Protein AF-A0A2J8S0X9-F1 (afdb_monomer_lite)

InterPro domains:
  IPR018034 KRR1 interacting protein 1 [PTHR14490] (39-189)

Sequence (189 aa):
RAAMPEPRGSSQLRVNAAFAARYNRYREREELQRPSSSDSQEEPAALEKQKKVRPMYLKDYERKVMLEKAGKYVDEENSDGETSNHRLQETSSQSYVEEQKQLKESFRAFVEDSEDEDSAGEGGSSLLQKRAKTRQEKAQEEADYIEWLKGQKEIRNPDSLKELTHLKEYWNDPELDEGERFLRDYILN

Organism: Pongo abelii (NCBI:txid9601)

Radius of gyration: 34.83 Å; chains: 1; bounding box: 76×73×79 Å

pLDDT: mean 71.48, std 15.73, range [34.91, 92.56]

Secondary structure (DSSP, 8-state):
-PPPPPPPP-------HHHHHHHHHHHHHHHHHS-------------------PPPPHHHHHHHHHHHSTT--GGGSSS-THHHHHHHHHHHTS-HHHHHHHHHHHHHHHHHTTS-TT---SSSSTTS------HHHHHHHHHHHHHHHTT----SSHHHHHHHHHHHHHHT-TT--HHHHHHHHHHH-

Foldseek 3Di:
DDDDDDDDDDPPDDDDVVVVVVVVVVVVVVVVVDDDDDDDDDDDDDDPPPPPPDPQDPVNVQVCCCPPVVRDDPVVVPPPPCVPVVVVVVVVVDDPVVVVVVVVVVVVVLVVVVVPPDPPDPDDRPPDDDDDDDPVNVVVVVVVVVCVVVVVPPVVDVVVVVVVVVVVVVLPDPPDDPVSVVVSVVVVD

Structure (mmCIF, N/CA/C/O backbone):
data_AF-A0A2J8S0X9-F1
#
_entry.id   AF-A0A2J8S0X9-F1
#
loop_
_atom_site.group_PDB
_atom_site.id
_atom_site.type_symbol
_atom_site.label_atom_id
_atom_site.label_alt_id
_atom_site.label_comp_id
_atom_site.label_asym_id
_atom_site.label_entity_id
_atom_site.label_seq_id
_atom_site.pdbx_PDB_ins_code
_atom_site.Cartn_x
_atom_site.Cartn_y
_atom_site.Cartn_z
_atom_site.occupancy
_atom_site.B_iso_or_equiv
_atom_site.auth_seq_id
_atom_site.auth_comp_id
_atom_site.auth_asym_id
_atom_site.auth_atom_id
_atom_site.pdbx_PDB_model_num
ATOM 1 N N . ARG A 1 1 ? -26.726 50.895 39.368 1.00 46.28 1 ARG A N 1
ATOM 2 C CA . ARG A 1 1 ? -25.757 51.279 38.313 1.00 46.28 1 ARG A CA 1
ATOM 3 C C . ARG A 1 1 ? -24.481 50.493 38.604 1.00 46.28 1 ARG A C 1
ATOM 5 O O . ARG A 1 1 ? -23.818 50.801 39.581 1.00 46.28 1 ARG A O 1
ATOM 12 N N . ALA A 1 2 ? -24.280 49.374 37.906 1.00 44.25 2 ALA A N 1
ATOM 13 C CA . ALA A 1 2 ? -23.236 48.393 38.208 1.00 44.25 2 ALA A CA 1
ATOM 14 C C . ALA A 1 2 ? -21.850 48.914 37.793 1.00 44.25 2 ALA A C 1
ATOM 16 O O . ALA A 1 2 ? -21.714 49.486 36.712 1.00 44.25 2 ALA A O 1
ATOM 17 N N . ALA A 1 3 ? -20.856 48.737 38.664 1.00 49.53 3 ALA A N 1
ATOM 18 C CA . ALA A 1 3 ? -19.454 49.038 38.400 1.00 49.53 3 ALA A CA 1
ATOM 19 C C . ALA A 1 3 ? -18.810 47.854 37.659 1.00 49.53 3 ALA A C 1
ATOM 21 O O . ALA A 1 3 ? -18.898 46.715 38.117 1.00 49.53 3 ALA A O 1
ATOM 22 N N . MET A 1 4 ? -18.204 48.127 36.503 1.00 57.44 4 MET A N 1
ATOM 23 C CA . MET A 1 4 ? -17.446 47.153 35.710 1.00 57.44 4 MET A CA 1
ATOM 24 C C . MET A 1 4 ? -16.049 46.945 36.324 1.00 57.44 4 MET A C 1
ATOM 26 O O . MET A 1 4 ? -15.440 47.933 36.734 1.00 57.44 4 MET A O 1
ATOM 30 N N . PRO A 1 5 ? -15.514 45.713 36.381 1.00 59.69 5 PRO A N 1
ATOM 31 C CA . PRO A 1 5 ? -14.138 45.480 36.812 1.00 59.69 5 PRO A CA 1
ATOM 32 C C . PRO A 1 5 ? -13.125 45.792 35.693 1.00 59.69 5 PRO A C 1
ATOM 34 O O . PRO A 1 5 ? -13.308 45.395 34.543 1.00 59.69 5 PRO A O 1
ATOM 37 N N . GLU A 1 6 ? -12.052 46.493 36.065 1.00 66.00 6 GLU A N 1
ATOM 38 C CA . GLU A 1 6 ? -10.906 46.889 35.227 1.00 66.00 6 GLU A CA 1
ATOM 39 C C . GLU A 1 6 ? -10.187 45.688 34.561 1.00 66.00 6 GLU A C 1
ATOM 41 O O . GLU A 1 6 ? -10.073 44.615 35.171 1.00 66.00 6 GLU A O 1
ATOM 46 N N . PRO A 1 7 ? -9.648 45.846 33.332 1.00 59.16 7 PRO A N 1
ATOM 47 C CA . PRO A 1 7 ? -8.923 44.789 32.633 1.00 59.16 7 PRO A CA 1
ATOM 48 C C . PRO A 1 7 ? -7.558 44.527 33.289 1.00 59.16 7 PRO A C 1
ATOM 50 O O . PRO A 1 7 ? -6.759 45.434 33.515 1.00 59.16 7 PRO A O 1
ATOM 53 N N . ARG A 1 8 ? -7.276 43.253 33.595 1.00 56.47 8 ARG A N 1
ATOM 54 C CA . ARG A 1 8 ? -6.009 42.825 34.207 1.00 56.47 8 ARG A CA 1
ATOM 55 C C . ARG A 1 8 ? -4.829 43.148 33.286 1.00 56.47 8 ARG A C 1
ATOM 57 O O . ARG A 1 8 ? -4.896 42.933 32.079 1.00 56.47 8 ARG A O 1
ATOM 64 N N . GLY A 1 9 ? -3.766 43.661 33.904 1.00 56.16 9 GLY A N 1
ATOM 65 C CA . GLY A 1 9 ? -2.629 44.310 33.263 1.00 56.16 9 GLY A CA 1
ATOM 66 C C . GLY A 1 9 ? -1.978 43.531 32.123 1.00 56.16 9 GLY A C 1
ATOM 67 O O . GLY A 1 9 ? -1.705 42.336 32.220 1.00 56.16 9 GLY A O 1
ATOM 68 N N . SER A 1 10 ? -1.668 44.268 31.059 1.00 59.16 10 SER A N 1
ATOM 69 C CA . SER A 1 10 ? -0.783 43.857 29.977 1.00 59.16 10 SER A CA 1
ATOM 70 C C . SER A 1 10 ? 0.595 43.500 30.542 1.00 59.16 10 SER A C 1
ATOM 72 O O . SER A 1 10 ? 1.375 44.382 30.915 1.00 59.16 10 SER A O 1
ATOM 74 N N . SER A 1 11 ? 0.901 42.209 30.621 1.00 57.66 11 SER A N 1
ATOM 75 C CA . SER A 1 11 ? 2.239 41.713 30.925 1.00 57.66 11 SER A CA 1
ATOM 76 C C . SER A 1 11 ? 3.190 42.149 29.809 1.00 57.66 11 SER A C 1
ATOM 78 O O . SER A 1 11 ? 3.193 41.598 28.711 1.00 57.66 11 SER A O 1
ATOM 80 N N . GLN A 1 12 ? 3.987 43.185 30.074 1.00 65.38 12 GLN A N 1
ATOM 81 C CA . GLN A 1 12 ? 5.025 43.639 29.151 1.00 65.38 12 GLN A CA 1
ATOM 82 C C . GLN A 1 12 ? 6.010 42.485 28.918 1.00 65.38 12 GLN A C 1
ATOM 84 O O . GLN A 1 12 ? 6.709 42.053 29.839 1.00 65.38 12 GLN A O 1
ATOM 89 N N . LEU A 1 13 ? 6.029 41.964 27.689 1.00 66.00 13 LEU A N 1
ATOM 90 C CA . LEU A 1 13 ? 6.959 40.936 27.229 1.00 66.00 13 LEU A CA 1
ATOM 91 C C . LEU A 1 13 ? 8.393 41.436 27.448 1.00 66.00 13 LEU A C 1
ATOM 93 O O . LEU A 1 13 ? 8.847 42.363 26.780 1.00 66.00 13 LEU A O 1
ATOM 97 N N . ARG A 1 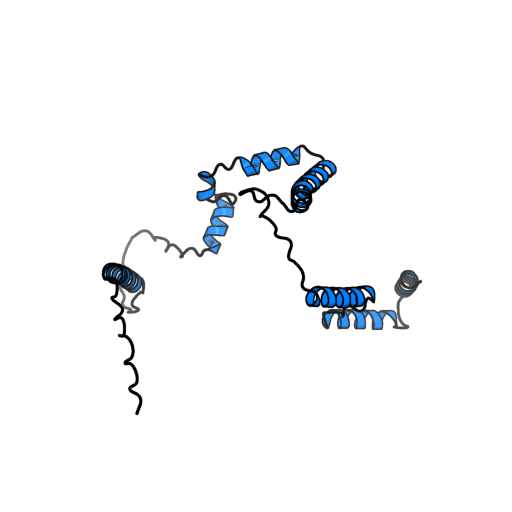14 ? 9.118 40.834 28.396 1.00 68.56 14 ARG A N 1
ATOM 98 C CA . ARG A 1 14 ? 10.543 41.121 28.590 1.00 68.56 14 ARG A CA 1
ATOM 99 C C . ARG A 1 14 ? 11.335 40.240 27.637 1.00 68.56 14 ARG A C 1
ATOM 101 O O . ARG A 1 14 ? 11.370 39.022 27.798 1.00 68.56 14 ARG A O 1
ATOM 108 N N . VAL A 1 15 ? 11.959 40.849 26.636 1.00 69.62 15 VAL A N 1
ATOM 109 C CA . VAL A 1 15 ? 12.828 40.126 25.704 1.00 69.62 15 VAL A CA 1
ATOM 110 C C . VAL A 1 15 ? 14.073 39.655 26.454 1.00 69.62 15 VAL A C 1
ATOM 112 O O . VAL A 1 15 ? 14.732 40.433 27.145 1.00 69.62 15 VAL A O 1
ATOM 115 N N . ASN A 1 16 ? 14.406 38.371 26.323 1.00 78.56 16 ASN A N 1
ATOM 116 C CA . ASN A 1 16 ? 15.619 37.813 26.906 1.00 78.56 16 ASN A CA 1
ATOM 117 C C . ASN A 1 16 ? 16.851 38.397 26.186 1.00 78.56 16 ASN A C 1
ATOM 119 O O . ASN A 1 16 ? 17.101 38.105 25.015 1.00 78.56 16 ASN A O 1
ATOM 123 N N . ALA A 1 17 ? 17.629 39.225 26.887 1.00 77.81 17 ALA A N 1
ATOM 124 C CA . ALA A 1 17 ? 18.782 39.924 26.318 1.00 77.81 17 ALA A CA 1
ATOM 125 C C . ALA A 1 17 ? 19.865 38.970 25.776 1.00 77.81 17 ALA A C 1
ATOM 127 O O . ALA A 1 17 ? 20.500 39.269 24.763 1.00 77.81 17 ALA A O 1
ATOM 128 N N . ALA A 1 18 ? 20.043 37.794 26.390 1.00 76.00 18 ALA A N 1
ATOM 129 C CA . ALA A 1 18 ? 20.995 36.795 25.909 1.00 76.00 18 ALA A CA 1
ATOM 130 C C . ALA A 1 18 ? 20.559 36.209 24.558 1.00 76.00 18 ALA A C 1
ATOM 132 O O . ALA A 1 18 ? 21.391 35.960 23.683 1.00 76.00 18 ALA A O 1
ATOM 133 N N . PHE A 1 19 ? 19.249 36.044 24.358 1.00 75.44 19 PHE A N 1
ATOM 134 C CA . PHE A 1 19 ? 18.696 35.630 23.074 1.00 75.44 19 PHE A CA 1
ATOM 135 C C . PHE A 1 19 ? 18.904 36.704 21.997 1.00 75.44 19 PHE A C 1
ATOM 137 O O . PHE A 1 19 ? 19.415 36.391 20.923 1.00 75.44 19 PHE A O 1
ATOM 144 N N . ALA A 1 20 ? 18.610 37.971 22.305 1.00 80.06 20 ALA A N 1
ATOM 145 C CA . ALA A 1 20 ? 18.817 39.083 21.374 1.00 80.06 20 ALA A CA 1
ATOM 146 C C . ALA A 1 20 ? 20.293 39.224 20.950 1.00 80.06 20 ALA A C 1
ATOM 148 O O . ALA A 1 20 ? 20.591 39.374 19.766 1.00 80.06 20 ALA A O 1
ATOM 149 N N . ALA A 1 21 ? 21.235 39.078 21.888 1.00 80.88 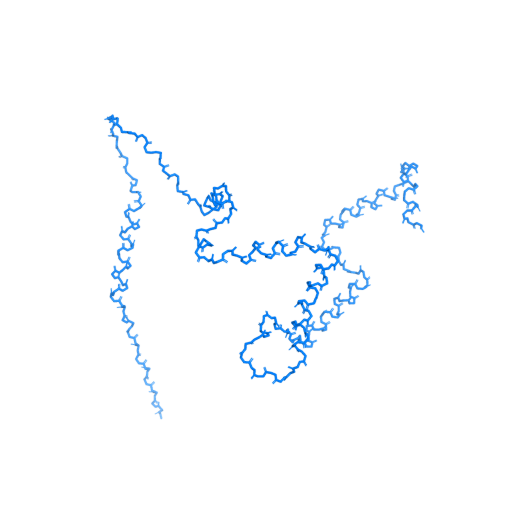21 ALA A N 1
ATOM 150 C CA . ALA A 1 21 ? 22.668 39.127 21.592 1.00 80.88 21 ALA A CA 1
ATOM 151 C C . ALA A 1 21 ? 23.135 37.966 20.694 1.00 80.88 21 ALA A C 1
ATOM 153 O O . ALA A 1 21 ? 23.986 38.148 19.821 1.00 80.88 21 ALA A O 1
ATOM 154 N N . ARG A 1 22 ? 22.583 36.760 20.889 1.00 73.62 22 ARG A N 1
ATOM 155 C CA . ARG A 1 22 ? 22.857 35.610 20.009 1.00 73.62 22 ARG A CA 1
ATOM 156 C C . ARG A 1 22 ? 22.303 35.833 18.604 1.00 73.62 22 ARG A C 1
ATOM 158 O O . ARG A 1 22 ? 22.989 35.509 17.641 1.00 73.62 22 ARG A O 1
ATOM 165 N N . TYR A 1 23 ? 21.110 36.411 18.496 1.00 75.81 23 TYR A N 1
ATOM 166 C CA . TYR A 1 23 ? 20.478 36.703 17.212 1.00 75.81 23 TYR A CA 1
ATOM 167 C C . TYR A 1 23 ? 21.233 37.780 16.419 1.00 75.81 23 TYR A C 1
ATO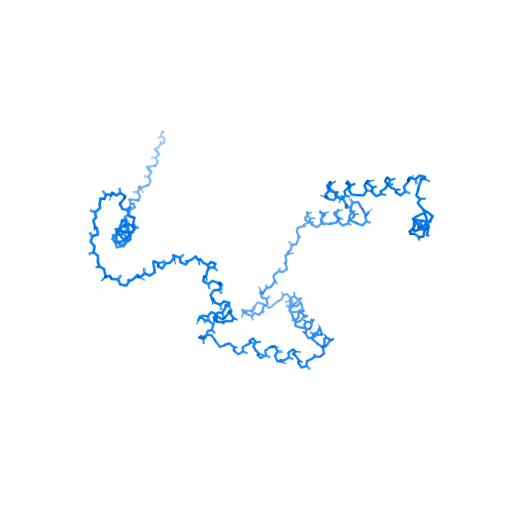M 169 O O . TYR A 1 23 ? 21.480 37.600 15.230 1.00 75.81 23 TYR A O 1
ATOM 177 N N . ASN A 1 24 ? 21.705 38.841 17.083 1.00 80.44 24 ASN A N 1
ATOM 178 C CA . ASN A 1 24 ? 22.511 39.884 16.438 1.00 80.44 24 ASN A CA 1
ATOM 179 C C . ASN A 1 24 ? 23.811 39.325 15.832 1.00 80.44 24 ASN A C 1
ATOM 181 O O . ASN A 1 24 ? 24.125 39.632 14.687 1.00 80.44 24 ASN A O 1
ATOM 185 N N . ARG A 1 25 ? 24.505 38.416 16.536 1.00 75.44 25 ARG A N 1
ATOM 186 C CA . ARG A 1 25 ? 25.690 37.717 15.995 1.00 75.44 25 ARG A CA 1
ATOM 187 C C . ARG A 1 25 ? 25.386 36.825 14.791 1.00 75.44 25 ARG A C 1
ATOM 189 O O . ARG A 1 25 ? 26.262 36.607 13.958 1.00 75.44 25 ARG A O 1
ATOM 196 N N . TYR A 1 26 ? 24.180 36.265 14.721 1.00 69.75 26 TYR A N 1
ATOM 197 C CA . TYR A 1 26 ? 23.756 35.450 13.583 1.00 69.75 26 TYR A CA 1
ATOM 198 C C . TYR A 1 26 ? 23.465 36.331 12.364 1.00 69.75 26 TYR A C 1
ATOM 200 O O . TYR A 1 26 ? 23.935 36.035 11.270 1.00 69.75 26 TYR A O 1
ATOM 208 N N . ARG A 1 27 ? 22.771 37.456 12.578 1.00 78.75 27 ARG A N 1
ATOM 209 C CA . ARG A 1 27 ? 22.461 38.449 11.543 1.00 78.75 27 ARG A CA 1
ATOM 210 C C . ARG A 1 27 ? 23.721 39.053 10.922 1.00 78.75 27 ARG A C 1
ATOM 212 O O . ARG A 1 27 ? 23.820 39.116 9.706 1.00 78.75 27 ARG A O 1
ATOM 219 N N . GLU A 1 28 ? 24.696 39.425 11.747 1.00 68.88 28 GLU A N 1
ATOM 220 C CA . GLU A 1 28 ? 25.971 40.003 11.297 1.00 68.88 28 GLU A CA 1
ATOM 221 C C . GLU A 1 28 ? 26.789 39.004 10.455 1.00 68.88 28 GLU A C 1
ATOM 223 O O . GLU A 1 28 ? 27.406 39.366 9.457 1.00 68.88 28 GLU A O 1
ATOM 228 N N . ARG A 1 29 ? 26.723 37.707 10.791 1.00 70.12 29 ARG A N 1
ATOM 229 C CA . ARG A 1 29 ? 27.341 36.634 9.996 1.00 70.12 29 ARG A CA 1
ATOM 230 C C . ARG A 1 29 ? 26.634 36.408 8.659 1.00 70.12 29 ARG A C 1
ATOM 232 O O . ARG A 1 29 ? 27.307 36.125 7.672 1.00 70.12 29 ARG A O 1
ATOM 239 N N . GLU A 1 30 ? 25.307 36.516 8.628 1.00 71.38 30 GLU A N 1
ATOM 240 C CA . GLU A 1 30 ? 24.533 36.389 7.389 1.00 71.38 30 GLU A CA 1
ATOM 241 C C . GLU A 1 30 ? 24.768 37.589 6.456 1.00 71.38 30 GLU A C 1
ATOM 243 O O . GLU A 1 30 ? 24.907 37.419 5.248 1.00 71.38 30 GLU A O 1
ATOM 248 N N . GLU A 1 31 ? 24.887 38.796 7.012 1.00 69.50 31 GLU A N 1
ATOM 249 C CA . GLU A 1 31 ? 25.158 40.029 6.263 1.00 69.50 31 GLU A CA 1
ATOM 250 C C . GLU A 1 31 ? 26.575 40.037 5.659 1.00 69.50 31 GLU A C 1
ATOM 252 O O . GLU A 1 31 ? 26.745 40.463 4.521 1.00 69.50 31 GLU A O 1
ATOM 257 N N . LEU A 1 32 ? 27.562 39.437 6.339 1.00 62.91 32 LEU A N 1
ATOM 258 C CA . LEU A 1 32 ? 28.905 39.178 5.789 1.00 62.91 32 LEU A CA 1
ATOM 259 C C . LEU A 1 32 ? 28.936 38.091 4.699 1.00 62.91 32 LEU A C 1
ATOM 261 O O . LEU A 1 32 ? 29.866 38.055 3.894 1.00 62.91 32 LEU A O 1
ATOM 265 N N . GLN A 1 33 ? 27.950 37.189 4.669 1.00 58.19 33 GLN A N 1
ATOM 266 C CA . GLN A 1 33 ? 27.815 36.154 3.635 1.00 58.19 33 GLN A CA 1
ATOM 267 C C . GLN A 1 33 ? 27.004 36.606 2.418 1.00 58.19 33 GLN A C 1
ATOM 269 O O . GLN A 1 33 ? 27.013 35.913 1.399 1.00 58.19 33 GLN A O 1
ATOM 274 N N . ARG A 1 34 ? 26.333 37.761 2.483 1.00 59.56 34 ARG A N 1
ATOM 275 C CA . ARG A 1 34 ? 25.690 38.383 1.324 1.00 59.56 34 ARG A CA 1
ATOM 276 C C . ARG A 1 34 ? 26.739 39.200 0.560 1.00 59.56 34 ARG A C 1
ATOM 278 O O . ARG A 1 34 ? 27.166 40.238 1.059 1.00 59.56 34 ARG A O 1
ATOM 285 N N . PRO A 1 35 ? 27.182 38.777 -0.638 1.00 48.75 35 PRO A N 1
ATOM 286 C CA . PRO A 1 35 ? 28.116 39.575 -1.419 1.00 48.75 35 PRO A CA 1
ATOM 287 C C . PRO A 1 35 ? 27.445 40.892 -1.831 1.00 48.75 35 PRO A C 1
ATOM 289 O O . PRO A 1 35 ? 26.437 40.887 -2.538 1.00 48.75 35 PRO A O 1
ATOM 292 N N . SER A 1 36 ? 28.014 42.017 -1.391 1.00 41.59 36 SER A N 1
ATOM 293 C CA . SER A 1 36 ? 27.724 43.337 -1.955 1.00 41.59 36 SER A CA 1
ATOM 294 C C . SER A 1 36 ? 28.118 43.314 -3.431 1.00 41.59 36 SER A C 1
ATOM 296 O O . SER A 1 36 ? 29.292 43.137 -3.761 1.00 41.59 36 SER A O 1
ATOM 298 N N . SER A 1 37 ? 27.143 43.431 -4.333 1.00 47.81 37 SER A N 1
ATOM 299 C CA . SER A 1 37 ? 27.430 43.603 -5.754 1.00 47.81 37 SER A CA 1
ATOM 300 C C . SER A 1 37 ? 27.942 45.028 -5.982 1.00 47.81 37 SER A C 1
ATOM 302 O O . SER A 1 37 ? 27.148 45.959 -6.110 1.00 47.81 37 SER A O 1
ATOM 304 N N . SER A 1 38 ? 29.258 45.212 -6.033 1.00 41.72 38 SER A N 1
ATOM 305 C CA . SER A 1 38 ? 29.859 46.414 -6.610 1.00 41.72 38 SER A CA 1
ATOM 306 C C . SER A 1 38 ? 31.169 46.051 -7.303 1.00 41.72 38 SER A C 1
ATOM 308 O O . SER A 1 38 ? 32.119 45.593 -6.677 1.00 41.72 38 SER A O 1
ATOM 310 N N . ASP A 1 39 ? 31.144 46.223 -8.619 1.00 39.12 39 ASP A N 1
ATOM 311 C CA . ASP A 1 39 ? 32.185 45.975 -9.613 1.00 39.12 39 ASP A CA 1
ATOM 312 C C . ASP A 1 39 ? 33.357 46.968 -9.492 1.00 39.12 39 ASP A C 1
ATOM 314 O O . ASP A 1 39 ? 33.106 48.156 -9.287 1.00 39.12 39 ASP A O 1
ATOM 318 N N . SER A 1 40 ? 34.608 46.499 -9.624 1.00 34.91 40 SER A N 1
ATOM 319 C CA . SER A 1 40 ? 35.732 47.199 -10.290 1.00 34.91 40 SER A CA 1
ATOM 320 C C . SER A 1 40 ? 37.020 46.356 -10.279 1.00 34.91 40 SER A C 1
ATOM 322 O O . SER A 1 40 ? 37.343 45.680 -9.305 1.00 34.91 40 SER A O 1
ATOM 324 N N . GLN A 1 41 ? 37.711 46.395 -11.417 1.00 43.75 41 GLN A N 1
ATOM 325 C CA . GLN A 1 41 ? 38.789 45.531 -11.912 1.00 43.75 41 GLN A CA 1
ATOM 326 C C . GLN A 1 41 ? 40.156 45.741 -11.232 1.00 43.75 41 GLN A C 1
ATOM 328 O O . GLN A 1 41 ? 40.475 46.868 -10.880 1.00 43.75 41 GLN A O 1
ATOM 333 N N . GLU A 1 42 ? 40.982 44.683 -11.154 1.00 34.94 42 GLU A N 1
ATOM 334 C CA . GLU A 1 42 ? 42.372 44.610 -11.673 1.00 34.94 42 GLU A CA 1
ATOM 335 C C . GLU A 1 42 ? 43.076 43.302 -11.228 1.00 34.94 42 GLU A C 1
ATOM 337 O O . GLU A 1 42 ? 43.101 42.943 -10.054 1.00 34.94 42 GLU A O 1
ATOM 342 N N . GLU A 1 43 ? 43.636 42.576 -12.200 1.00 39.72 43 GLU A N 1
ATOM 343 C CA . GLU A 1 43 ? 44.613 41.473 -12.060 1.00 39.72 43 GLU A CA 1
ATOM 344 C C . GLU A 1 43 ? 46.039 42.087 -12.091 1.00 39.72 43 GLU A C 1
ATOM 346 O O . GLU A 1 43 ? 46.173 43.143 -12.716 1.00 39.72 43 GLU A O 1
ATOM 351 N N . PRO A 1 44 ? 47.126 41.471 -11.547 1.00 54.62 44 PRO A N 1
ATOM 352 C CA . PRO A 1 44 ? 47.434 40.058 -11.798 1.00 54.62 44 PRO A CA 1
ATOM 353 C C . PRO A 1 44 ? 48.199 39.249 -10.718 1.00 54.62 44 PRO A C 1
ATOM 355 O O . PRO A 1 44 ? 48.885 39.776 -9.847 1.00 54.62 44 PRO A O 1
ATOM 358 N N . ALA A 1 45 ? 48.194 37.929 -10.953 1.00 38.06 45 ALA A N 1
ATOM 359 C CA . ALA A 1 45 ? 49.293 36.966 -10.756 1.00 38.06 45 ALA A CA 1
ATOM 360 C C . ALA A 1 45 ? 49.232 35.978 -9.564 1.00 38.06 45 ALA A C 1
ATOM 362 O O . ALA A 1 45 ? 49.412 36.313 -8.400 1.00 38.06 45 ALA A O 1
ATOM 363 N N . ALA A 1 46 ? 49.133 34.701 -9.960 1.00 46.41 46 ALA A N 1
ATOM 364 C CA . ALA A 1 46 ? 49.699 33.503 -9.332 1.00 46.41 46 ALA A CA 1
ATOM 365 C C . ALA A 1 46 ? 49.297 33.171 -7.884 1.00 46.41 46 ALA A C 1
ATOM 367 O O . ALA A 1 46 ? 50.120 33.217 -6.978 1.00 46.41 46 ALA A O 1
ATOM 368 N N . LEU A 1 47 ? 48.079 32.655 -7.705 1.00 44.19 47 LEU A N 1
ATOM 369 C CA . LEU A 1 47 ? 47.726 31.781 -6.584 1.00 44.19 47 LEU A CA 1
ATOM 370 C C . LEU A 1 47 ? 46.892 30.614 -7.116 1.00 44.19 47 LEU A C 1
ATOM 372 O O . LEU A 1 47 ? 46.034 30.788 -7.984 1.00 44.19 47 LEU A O 1
ATOM 376 N N . GLU A 1 48 ? 47.207 29.412 -6.636 1.00 54.25 48 GLU A N 1
ATOM 377 C CA . GLU A 1 48 ? 46.521 28.165 -6.957 1.00 54.25 48 GLU A CA 1
ATOM 378 C C . GLU A 1 48 ? 45.012 28.380 -7.006 1.00 54.25 48 GLU A C 1
ATOM 380 O O . GLU A 1 48 ? 44.413 28.917 -6.073 1.00 54.25 48 GLU A O 1
ATOM 385 N N . LYS A 1 49 ? 44.394 27.961 -8.113 1.00 51.25 49 LYS A N 1
ATOM 386 C CA . LYS A 1 49 ? 42.945 27.998 -8.280 1.00 51.25 49 LYS A CA 1
ATOM 387 C C . LYS A 1 49 ? 42.337 27.117 -7.193 1.00 51.25 49 LYS A C 1
ATOM 389 O O . LYS A 1 49 ? 42.129 25.924 -7.418 1.00 51.25 49 LYS A O 1
ATOM 394 N N . GLN A 1 50 ? 42.031 27.695 -6.032 1.00 55.41 50 GLN A N 1
ATOM 395 C CA . GLN A 1 50 ? 41.092 27.115 -5.094 1.00 55.41 50 GLN A CA 1
ATOM 396 C C . GLN A 1 50 ? 39.821 26.929 -5.906 1.00 55.41 50 GLN A C 1
ATOM 398 O O . GLN A 1 50 ? 39.146 27.898 -6.267 1.00 55.41 50 GLN A O 1
ATOM 403 N N . LYS A 1 51 ? 39.563 25.686 -6.328 1.00 61.53 51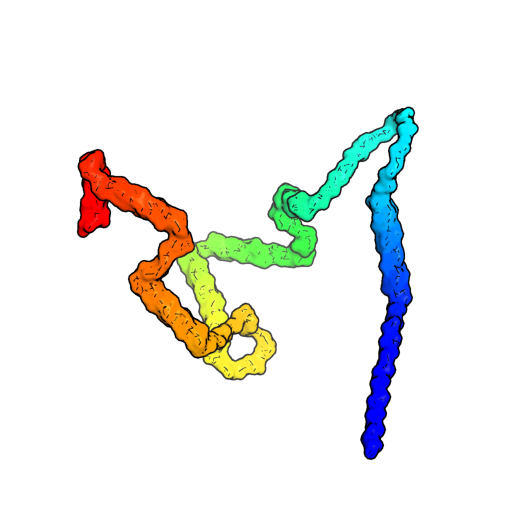 LYS A N 1
ATOM 404 C CA . LYS A 1 51 ? 38.326 25.346 -7.017 1.00 61.53 51 LYS A CA 1
ATOM 405 C C . LYS A 1 51 ? 37.247 25.782 -6.050 1.00 61.53 51 LYS A C 1
ATOM 407 O O . LYS A 1 51 ? 37.136 25.182 -4.986 1.00 61.53 51 LYS A O 1
ATOM 412 N N . LYS A 1 52 ? 36.541 26.866 -6.391 1.00 63.47 52 LYS A N 1
ATOM 413 C CA . LYS A 1 52 ? 35.414 27.385 -5.620 1.00 63.47 52 LYS A CA 1
ATOM 414 C C . LYS A 1 52 ? 34.572 26.168 -5.274 1.00 63.47 52 LYS A C 1
ATOM 416 O O . LYS A 1 52 ? 34.036 25.532 -6.186 1.00 63.47 52 LYS A O 1
ATOM 421 N N . VAL A 1 53 ? 34.600 25.761 -4.004 1.00 66.94 53 VAL A N 1
ATOM 422 C CA . VAL A 1 53 ? 33.905 24.558 -3.563 1.00 66.94 53 VAL A CA 1
ATOM 423 C C . VAL A 1 53 ? 32.454 24.849 -3.868 1.00 66.94 53 VAL A C 1
ATOM 425 O O . VAL A 1 53 ? 31.873 25.778 -3.306 1.00 66.94 53 VAL A O 1
ATOM 428 N N . ARG A 1 54 ? 31.906 24.142 -4.859 1.00 79.06 54 ARG A N 1
ATOM 429 C CA . ARG A 1 54 ? 30.494 24.279 -5.191 1.00 79.06 54 ARG A CA 1
ATOM 430 C C . ARG A 1 54 ? 29.747 23.992 -3.890 1.00 79.06 54 ARG A C 1
ATOM 432 O O . ARG A 1 54 ? 30.080 22.988 -3.255 1.00 79.06 54 ARG A O 1
ATOM 439 N N . PRO A 1 55 ? 28.820 24.862 -3.457 1.00 81.38 55 PRO A N 1
ATOM 440 C CA . PRO A 1 55 ? 28.036 24.571 -2.270 1.00 81.38 55 PRO A CA 1
ATOM 441 C C . PRO A 1 55 ? 27.383 23.206 -2.485 1.00 81.38 55 PRO A C 1
ATOM 443 O O . PRO A 1 55 ? 26.660 23.017 -3.462 1.00 81.38 55 PRO A O 1
ATOM 446 N N . MET A 1 56 ? 27.731 22.239 -1.636 1.00 80.62 56 MET A N 1
ATOM 447 C CA . MET A 1 56 ? 27.147 20.904 -1.700 1.00 80.62 56 MET A CA 1
ATOM 448 C C . MET A 1 56 ? 25.702 21.026 -1.248 1.00 80.62 56 MET A C 1
ATOM 450 O O . MET A 1 56 ? 25.426 21.518 -0.153 1.00 80.62 56 MET A O 1
ATOM 454 N N . TYR A 1 57 ? 24.783 20.594 -2.099 1.00 87.12 57 TYR A N 1
ATOM 455 C CA . TYR A 1 57 ? 23.386 20.486 -1.721 1.00 87.12 57 TYR A CA 1
ATOM 456 C C . TYR A 1 57 ? 23.153 19.198 -0.920 1.00 87.12 57 TYR A C 1
ATOM 458 O O . TYR A 1 57 ? 23.954 18.266 -0.989 1.00 87.12 57 TYR A O 1
ATOM 466 N N . LEU A 1 58 ? 22.041 19.108 -0.186 1.00 87.56 58 LEU A N 1
ATOM 467 C CA . LEU A 1 58 ? 21.702 17.927 0.621 1.00 87.56 58 LEU A CA 1
ATOM 468 C C . LEU A 1 58 ? 21.762 16.625 -0.204 1.00 87.56 58 LEU A C 1
ATOM 470 O O . LEU A 1 58 ? 22.407 15.659 0.195 1.00 87.56 58 LEU A O 1
ATOM 474 N N . LYS A 1 59 ? 21.229 16.660 -1.432 1.00 91.31 59 LYS A N 1
ATOM 475 C CA . LYS A 1 59 ? 21.305 15.541 -2.389 1.00 91.31 59 LYS A CA 1
ATOM 476 C C . LYS A 1 59 ? 22.733 15.173 -2.793 1.00 91.31 59 LYS A C 1
ATOM 478 O O . LYS A 1 59 ? 22.991 14.047 -3.200 1.00 91.31 59 LYS A O 1
ATOM 483 N N . ASP A 1 60 ? 23.662 16.122 -2.765 1.00 92.25 60 ASP A N 1
ATOM 484 C CA . ASP A 1 60 ? 25.058 15.869 -3.122 1.00 92.25 60 ASP A CA 1
ATOM 485 C C . ASP A 1 60 ? 25.770 15.126 -1.988 1.00 92.25 60 ASP A C 1
ATOM 487 O O . ASP A 1 60 ? 26.610 14.267 -2.252 1.00 92.25 60 ASP A O 1
ATOM 491 N N . TYR A 1 61 ? 25.404 15.422 -0.737 1.00 87.56 61 TYR A N 1
ATOM 492 C CA . TYR A 1 61 ? 25.870 14.686 0.433 1.00 87.56 61 TYR A CA 1
ATOM 493 C C . TYR A 1 61 ? 25.335 13.253 0.431 1.00 87.56 61 TYR A C 1
ATOM 495 O O . TYR A 1 61 ? 26.128 12.325 0.537 1.00 87.56 61 TYR A O 1
ATOM 503 N N . GLU A 1 62 ? 24.035 13.063 0.194 1.00 89.88 62 GLU A N 1
ATOM 504 C CA . GLU A 1 62 ? 23.428 11.731 0.052 1.00 89.88 62 GLU A CA 1
ATOM 505 C C . GLU A 1 62 ? 24.148 10.899 -1.021 1.00 89.88 62 GLU A C 1
ATOM 507 O O . GLU A 1 62 ? 24.595 9.782 -0.762 1.00 89.88 62 GLU A O 1
ATOM 512 N N . ARG A 1 63 ? 24.368 11.470 -2.216 1.00 92.44 63 ARG A N 1
ATOM 513 C CA . ARG A 1 63 ? 25.120 10.789 -3.286 1.00 92.44 63 ARG A CA 1
ATOM 514 C C . ARG A 1 63 ? 26.561 10.471 -2.881 1.00 92.44 63 ARG A C 1
ATOM 516 O O . ARG A 1 63 ? 27.075 9.420 -3.258 1.00 92.44 63 ARG A O 1
ATOM 523 N N . LYS A 1 64 ? 27.217 11.349 -2.118 1.00 89.00 64 LYS A N 1
ATOM 524 C CA . LYS A 1 64 ? 28.576 11.121 -1.612 1.00 89.00 64 LYS A CA 1
ATOM 525 C C . LYS A 1 64 ? 28.618 9.990 -0.580 1.00 89.00 64 LYS A C 1
ATOM 527 O O . LYS A 1 64 ? 29.516 9.160 -0.655 1.00 89.00 64 LYS A O 1
ATOM 532 N N . VAL A 1 65 ? 27.648 9.918 0.331 1.00 88.88 65 VAL A N 1
ATOM 533 C CA . VAL A 1 65 ? 27.533 8.827 1.314 1.00 88.88 65 VAL A CA 1
ATOM 534 C C . VAL A 1 65 ? 27.304 7.489 0.605 1.00 88.88 65 VAL A C 1
ATOM 536 O O . VAL A 1 65 ? 27.963 6.503 0.927 1.00 88.88 65 VAL A O 1
ATOM 539 N N . MET A 1 66 ? 26.464 7.460 -0.430 1.00 87.19 66 MET A N 1
ATOM 540 C CA . MET A 1 66 ? 26.232 6.250 -1.227 1.00 87.19 66 MET A CA 1
ATOM 541 C C . MET A 1 66 ? 27.487 5.779 -1.978 1.00 87.19 66 MET A C 1
ATOM 543 O O . MET A 1 66 ? 27.799 4.592 -1.954 1.00 87.19 66 MET A O 1
ATOM 547 N N . LEU A 1 67 ? 28.222 6.693 -2.623 1.00 88.69 67 LEU A N 1
ATOM 548 C CA . LEU A 1 67 ? 29.394 6.344 -3.438 1.00 88.69 67 LEU A CA 1
ATOM 549 C C . LEU A 1 67 ? 30.655 6.056 -2.612 1.00 88.69 67 LEU A C 1
ATOM 551 O O . LEU A 1 67 ? 31.403 5.143 -2.943 1.00 88.69 67 LEU A O 1
ATOM 555 N N . GLU A 1 68 ? 30.922 6.847 -1.571 1.00 85.50 68 GLU A N 1
ATOM 556 C CA . GLU A 1 68 ? 32.172 6.770 -0.802 1.00 85.50 68 GLU A CA 1
ATOM 557 C C . GLU A 1 68 ? 32.038 5.901 0.455 1.00 85.50 68 GLU A C 1
ATOM 559 O O . GLU A 1 68 ? 33.012 5.277 0.874 1.00 85.50 68 GLU A O 1
ATOM 564 N N . LYS A 1 69 ? 30.851 5.874 1.077 1.00 83.00 69 LYS A N 1
ATOM 565 C CA . LYS A 1 69 ? 30.592 5.181 2.354 1.00 83.00 69 LYS A CA 1
ATOM 566 C C . LYS A 1 69 ? 29.619 4.015 2.227 1.00 83.00 69 LYS A C 1
ATOM 568 O O . LYS A 1 69 ? 29.151 3.504 3.238 1.00 83.00 69 LYS A O 1
ATOM 573 N N . ALA A 1 70 ? 29.327 3.580 0.999 1.00 81.88 70 ALA A N 1
ATOM 574 C CA . ALA A 1 70 ? 28.398 2.486 0.714 1.00 81.88 70 ALA A CA 1
ATOM 575 C C . ALA A 1 70 ? 27.020 2.667 1.385 1.00 81.88 70 ALA A C 1
ATOM 577 O O . ALA A 1 70 ? 26.370 1.692 1.749 1.00 81.88 70 ALA A O 1
ATOM 578 N N . GLY A 1 71 ? 26.592 3.919 1.579 1.00 79.56 71 GLY A N 1
ATOM 579 C CA . GLY A 1 71 ? 25.328 4.246 2.238 1.00 79.56 71 GLY A CA 1
ATOM 580 C C . GLY A 1 71 ? 25.384 4.322 3.767 1.00 79.56 71 GLY A C 1
ATOM 581 O O . GLY A 1 71 ? 24.360 4.635 4.359 1.00 79.56 71 GLY A O 1
ATOM 582 N N . LYS A 1 72 ? 26.543 4.095 4.404 1.00 82.12 72 LYS A N 1
ATOM 583 C CA . LYS A 1 72 ? 26.695 4.178 5.866 1.00 82.12 72 LYS A CA 1
ATOM 584 C C . LYS A 1 72 ? 26.965 5.607 6.319 1.00 82.12 72 LYS A C 1
ATOM 586 O O . LYS A 1 72 ? 27.941 6.232 5.888 1.00 82.12 72 LYS A O 1
ATOM 591 N N . TYR A 1 73 ? 26.116 6.122 7.200 1.00 80.50 73 TYR A N 1
ATOM 592 C CA . TYR A 1 73 ? 26.309 7.445 7.788 1.00 80.50 73 TYR A CA 1
ATOM 593 C C . TYR A 1 73 ? 27.290 7.374 8.961 1.00 80.50 73 TYR A C 1
ATOM 595 O O . TYR A 1 73 ? 27.359 6.381 9.672 1.00 80.50 73 TYR A O 1
ATOM 603 N N . VAL A 1 74 ? 28.049 8.449 9.185 1.00 72.25 74 VAL A N 1
ATOM 604 C CA . VAL A 1 74 ? 29.060 8.526 10.264 1.00 72.25 74 VAL A CA 1
ATOM 605 C C . VAL A 1 74 ? 28.441 8.331 11.659 1.00 72.25 74 VAL A C 1
ATOM 607 O O . VAL A 1 74 ? 29.109 7.868 12.575 1.00 72.25 74 VAL A O 1
ATOM 610 N N . ASP A 1 75 ? 27.153 8.640 11.817 1.00 68.31 75 ASP A N 1
ATOM 611 C CA . ASP A 1 75 ? 26.410 8.416 13.064 1.00 68.31 75 ASP A CA 1
ATOM 612 C C . ASP A 1 75 ? 26.096 6.922 13.307 1.00 68.31 75 ASP A C 1
ATOM 614 O O . ASP A 1 75 ? 26.003 6.476 14.446 1.00 68.31 75 ASP A O 1
ATOM 618 N N . GLU A 1 76 ? 26.031 6.113 12.242 1.00 59.91 76 GLU A N 1
ATOM 619 C CA . GLU A 1 76 ? 25.843 4.656 12.319 1.00 59.91 76 GLU A CA 1
ATOM 620 C C . GLU A 1 76 ? 27.139 3.903 12.664 1.00 59.91 76 GLU A C 1
ATOM 622 O O . GLU A 1 76 ? 27.084 2.721 12.978 1.00 59.91 76 GLU A O 1
ATOM 627 N N . GLU A 1 77 ? 28.309 4.552 12.608 1.00 57.03 77 GLU A N 1
ATOM 628 C CA . GLU A 1 77 ? 29.595 3.941 12.990 1.00 57.03 77 GLU A CA 1
ATOM 629 C C . GLU A 1 77 ? 29.772 3.871 14.519 1.00 57.03 77 GLU A C 1
ATOM 631 O O . GLU A 1 77 ? 30.466 2.990 15.020 1.00 57.03 77 GLU A O 1
ATOM 636 N N . ASN A 1 78 ? 29.120 4.772 15.266 1.00 53.34 78 ASN A N 1
ATOM 637 C CA . ASN A 1 78 ? 29.132 4.782 16.736 1.00 53.34 78 ASN A CA 1
ATOM 638 C C . ASN A 1 78 ? 27.933 4.053 17.362 1.00 53.34 78 ASN A C 1
ATOM 640 O O . ASN A 1 78 ? 27.929 3.812 18.570 1.00 53.34 78 ASN A O 1
ATOM 644 N N . SER A 1 79 ? 26.922 3.713 16.561 1.00 52.28 79 SER A N 1
ATOM 645 C CA . SER A 1 79 ? 25.872 2.775 16.949 1.00 52.28 79 SER A CA 1
ATOM 646 C C . SER A 1 79 ? 26.358 1.367 16.618 1.00 52.28 79 SER A C 1
ATOM 648 O O . SER A 1 79 ? 26.969 1.151 15.577 1.00 52.28 79 SER A O 1
ATOM 650 N N . ASP A 1 80 ? 26.101 0.397 17.485 1.00 52.19 80 ASP A N 1
ATOM 651 C CA . ASP A 1 80 ? 26.432 -1.013 17.278 1.00 52.19 80 ASP A CA 1
ATOM 652 C C . ASP A 1 80 ? 25.730 -1.609 16.034 1.00 52.19 80 ASP A C 1
ATOM 654 O O . ASP A 1 80 ? 24.715 -2.299 16.092 1.00 52.19 80 ASP A O 1
ATOM 658 N N . GLY A 1 81 ? 26.315 -1.396 14.854 1.00 51.91 81 GLY A N 1
ATOM 659 C CA . GLY A 1 81 ? 25.874 -1.938 13.560 1.00 51.91 81 GLY A CA 1
ATOM 660 C C . GLY A 1 81 ? 25.902 -3.474 13.430 1.00 51.91 81 GLY A C 1
ATOM 661 O O . GLY A 1 81 ? 25.872 -4.000 12.313 1.00 51.91 81 GLY A O 1
ATOM 662 N N . GLU A 1 82 ? 25.953 -4.200 14.546 1.00 50.00 82 GLU A N 1
ATOM 663 C CA . GLU A 1 82 ? 25.837 -5.657 14.664 1.00 50.00 82 GLU A CA 1
ATOM 664 C C . GLU A 1 82 ? 24.424 -6.151 14.305 1.00 50.00 82 GLU A C 1
ATOM 666 O O . GLU A 1 82 ? 24.263 -7.230 13.738 1.00 50.00 82 GLU A O 1
ATOM 671 N N . THR A 1 83 ? 23.381 -5.349 14.539 1.00 53.34 83 THR A N 1
ATOM 672 C CA . THR A 1 83 ? 21.986 -5.816 14.401 1.00 53.34 83 THR A CA 1
ATOM 673 C C . THR A 1 83 ? 21.571 -6.130 12.960 1.00 53.34 83 THR A C 1
ATOM 675 O O . THR A 1 83 ? 20.797 -7.054 12.715 1.00 53.34 83 THR A O 1
ATOM 678 N N . SER A 1 84 ? 22.087 -5.385 11.980 1.00 55.53 84 SER A N 1
ATOM 679 C CA . SER A 1 84 ? 21.650 -5.513 10.582 1.00 55.53 84 SER A CA 1
ATOM 680 C C . SER A 1 84 ? 22.341 -6.673 9.864 1.00 55.53 84 SER A C 1
ATOM 682 O O . SER A 1 84 ? 21.692 -7.431 9.145 1.00 55.53 84 SER A O 1
ATOM 684 N N . ASN A 1 85 ? 23.651 -6.837 10.078 1.00 57.53 85 ASN A N 1
ATOM 685 C CA . ASN A 1 85 ? 24.425 -7.909 9.447 1.00 57.53 85 ASN A CA 1
ATOM 686 C C . ASN A 1 85 ? 24.108 -9.279 10.060 1.00 57.53 85 ASN A C 1
ATOM 688 O O . ASN A 1 85 ? 23.997 -10.249 9.314 1.00 57.53 85 ASN A O 1
ATOM 692 N N . HIS A 1 86 ? 23.896 -9.350 11.379 1.00 59.72 86 HIS A N 1
ATOM 693 C CA . HIS A 1 86 ? 23.484 -10.582 12.053 1.00 59.72 86 HIS A CA 1
ATOM 694 C C . HIS A 1 86 ? 22.119 -11.064 11.549 1.00 59.72 86 HIS A C 1
ATOM 696 O O . HIS A 1 86 ? 21.977 -12.216 11.148 1.00 59.72 86 HIS A O 1
ATOM 702 N N . ARG A 1 87 ? 21.145 -10.151 11.433 1.00 61.56 87 ARG A N 1
ATOM 703 C CA . ARG A 1 87 ? 19.803 -10.472 10.928 1.00 61.56 87 ARG A CA 1
ATOM 704 C C . ARG A 1 87 ? 19.820 -10.999 9.492 1.00 61.56 87 ARG A C 1
ATOM 706 O O . ARG A 1 87 ? 19.100 -11.938 9.183 1.00 61.56 87 ARG A O 1
ATOM 713 N N . LEU A 1 88 ? 20.646 -10.415 8.620 1.00 61.59 88 LEU A N 1
ATOM 714 C CA . LEU A 1 88 ? 20.820 -10.876 7.236 1.00 61.59 88 LEU A CA 1
ATOM 715 C C . LEU A 1 88 ? 21.494 -12.253 7.155 1.00 61.59 88 LEU A C 1
ATOM 717 O O . LEU A 1 88 ? 21.138 -13.060 6.295 1.00 61.59 88 LEU A O 1
ATOM 721 N N . GLN A 1 89 ? 22.451 -12.534 8.043 1.00 63.31 89 GLN A N 1
ATOM 722 C CA . GLN A 1 89 ? 23.074 -13.854 8.140 1.00 63.31 89 GLN A CA 1
ATOM 723 C C . GLN A 1 89 ? 22.078 -14.911 8.632 1.00 63.31 89 GLN A C 1
ATOM 725 O O . GLN A 1 89 ? 21.996 -15.984 8.033 1.00 63.31 89 GLN A O 1
ATOM 730 N N . GLU A 1 90 ? 21.273 -14.593 9.647 1.00 61.66 90 GLU A N 1
ATOM 731 C CA . GLU A 1 90 ? 20.232 -15.482 10.174 1.00 61.66 90 GLU A CA 1
ATOM 732 C C . GLU A 1 90 ? 19.176 -15.813 9.115 1.00 61.66 90 GLU A C 1
ATOM 734 O O . GLU A 1 90 ? 18.864 -16.989 8.921 1.00 61.66 90 GLU A O 1
ATOM 739 N N . THR A 1 91 ? 18.694 -14.818 8.362 1.00 60.97 91 THR A N 1
ATOM 740 C CA . THR A 1 91 ? 17.717 -15.050 7.286 1.00 60.97 91 THR A CA 1
ATOM 741 C C . THR A 1 91 ? 18.331 -15.829 6.122 1.00 60.97 91 THR A C 1
ATOM 743 O O . THR A 1 91 ? 17.726 -16.764 5.619 1.00 60.97 91 THR A O 1
ATOM 746 N N . SER A 1 92 ? 19.593 -15.567 5.758 1.00 64.50 92 SER A N 1
ATOM 747 C CA . SER A 1 92 ? 20.248 -16.283 4.646 1.00 64.50 92 SER A CA 1
ATOM 748 C C . SER A 1 92 ? 20.433 -17.792 4.869 1.00 64.50 92 SER A C 1
ATOM 750 O O . SER A 1 92 ? 20.673 -18.529 3.912 1.00 64.50 92 SER A O 1
ATOM 752 N N . SER A 1 93 ? 20.332 -18.252 6.121 1.00 72.75 93 SER A N 1
ATOM 753 C CA . SER A 1 93 ? 20.425 -19.670 6.485 1.00 72.75 93 SER A CA 1
ATOM 754 C C . SER A 1 93 ? 19.089 -20.421 6.404 1.00 72.75 93 SER A C 1
ATOM 756 O O . SER A 1 93 ? 19.079 -21.652 6.409 1.00 72.75 93 SER A O 1
ATOM 758 N N . GLN A 1 94 ? 17.969 -19.700 6.311 1.00 77.50 94 GLN A N 1
ATOM 759 C CA . GLN A 1 94 ? 16.622 -20.258 6.368 1.00 77.50 94 GLN A CA 1
ATOM 760 C C . GLN A 1 94 ? 16.033 -20.426 4.968 1.00 77.50 94 GLN A C 1
ATOM 762 O O . GLN A 1 94 ? 16.312 -19.669 4.040 1.00 77.50 94 GLN A O 1
ATOM 767 N N . SER A 1 95 ? 15.178 -21.435 4.795 1.00 87.94 95 SER A N 1
ATOM 768 C CA . SER A 1 95 ? 14.382 -21.534 3.571 1.00 87.94 95 SER A CA 1
ATOM 769 C C . SER A 1 95 ? 13.328 -20.428 3.544 1.00 87.94 95 SER A C 1
ATOM 771 O O . SER A 1 95 ? 12.762 -20.094 4.580 1.00 87.94 95 SER A O 1
ATOM 773 N N . TYR A 1 96 ? 12.953 -19.945 2.359 1.00 86.06 96 TYR A N 1
ATOM 774 C CA . TYR A 1 96 ? 11.871 -18.967 2.184 1.00 86.06 96 TYR A CA 1
ATOM 775 C C . TYR A 1 96 ? 10.580 -19.319 2.950 1.00 86.06 96 TYR A C 1
ATOM 777 O O . TYR A 1 96 ? 9.915 -18.454 3.515 1.00 86.06 96 TYR A O 1
ATOM 785 N N . VAL A 1 97 ? 10.210 -20.604 2.994 1.00 91.31 97 VAL A N 1
ATOM 786 C CA . VAL A 1 97 ? 9.015 -21.069 3.723 1.00 91.31 97 VAL A CA 1
ATOM 787 C C . VAL A 1 97 ? 9.179 -20.902 5.236 1.00 91.31 97 VAL A C 1
ATOM 789 O O . VAL A 1 97 ? 8.224 -20.577 5.942 1.00 91.31 97 VAL A O 1
ATOM 792 N N . GLU A 1 98 ? 10.392 -21.114 5.729 1.00 88.25 98 GLU A N 1
ATOM 793 C CA . GLU A 1 98 ? 10.756 -20.994 7.134 1.00 88.25 98 GLU A CA 1
ATOM 794 C C . GLU A 1 98 ? 10.867 -19.524 7.550 1.00 88.25 98 GLU A C 1
ATOM 796 O O . GLU A 1 98 ? 10.284 -19.148 8.564 1.00 88.25 98 GLU A O 1
ATOM 801 N N . GLU A 1 99 ? 11.452 -18.670 6.705 1.00 87.44 99 GLU A N 1
ATOM 802 C CA . GLU A 1 99 ? 11.438 -17.211 6.875 1.00 87.44 99 GLU A CA 1
ATOM 803 C C . GLU A 1 99 ? 10.004 -16.671 6.927 1.00 87.44 99 GLU A C 1
ATOM 805 O O . GLU A 1 99 ? 9.650 -15.895 7.814 1.00 87.44 99 GLU A O 1
ATOM 810 N N . GLN A 1 100 ? 9.132 -17.111 6.008 1.00 89.50 100 GLN A N 1
ATOM 811 C CA . GLN A 1 100 ? 7.724 -16.714 6.024 1.00 89.50 100 GLN A CA 1
ATOM 812 C C . GLN A 1 100 ? 7.021 -17.149 7.307 1.00 89.50 100 GLN A C 1
ATOM 814 O O . GLN A 1 100 ? 6.158 -16.425 7.808 1.00 89.50 100 GLN A O 1
ATOM 819 N N . LYS A 1 101 ? 7.342 -18.340 7.818 1.00 90.06 101 LYS A N 1
ATOM 820 C CA . LYS A 1 101 ? 6.766 -18.848 9.060 1.00 90.06 101 LYS A CA 1
ATOM 821 C C . LYS A 1 101 ? 7.245 -18.021 10.251 1.00 90.06 101 LYS A C 1
ATOM 823 O O . LYS A 1 101 ? 6.403 -17.566 11.014 1.00 90.06 101 LYS A O 1
ATOM 828 N N . GLN A 1 102 ? 8.541 -17.744 10.348 1.00 88.81 102 GLN A N 1
ATOM 829 C CA . GLN A 1 102 ? 9.106 -16.913 11.413 1.00 88.81 102 GLN A CA 1
ATOM 830 C C . GLN A 1 102 ? 8.562 -15.490 11.375 1.00 88.81 102 GLN A C 1
ATOM 832 O O . GLN A 1 102 ? 8.194 -14.933 12.407 1.00 88.81 102 GLN A O 1
ATOM 837 N N . LEU A 1 103 ? 8.415 -14.919 10.180 1.00 86.81 103 LEU A N 1
ATOM 838 C CA . LEU A 1 103 ? 7.802 -13.612 10.014 1.00 86.81 103 LEU A CA 1
ATOM 839 C C . LEU A 1 103 ? 6.345 -13.631 10.499 1.00 86.81 103 LEU A C 1
ATOM 841 O O . LEU A 1 103 ? 5.949 -12.775 11.287 1.00 86.81 103 LEU A O 1
ATOM 845 N N . LYS A 1 104 ? 5.556 -14.639 10.107 1.00 89.00 104 LYS A N 1
ATOM 846 C CA . LYS A 1 104 ? 4.166 -14.805 10.568 1.00 89.00 104 LYS A CA 1
ATOM 847 C C . LYS A 1 104 ? 4.068 -15.011 12.081 1.00 89.00 104 LYS A C 1
ATOM 849 O O . LYS A 1 104 ? 3.174 -14.443 12.698 1.00 89.00 104 LYS A O 1
ATOM 854 N N . GLU A 1 105 ? 4.963 -15.793 12.673 1.00 88.81 105 GLU A N 1
ATOM 855 C CA . GLU A 1 105 ? 5.017 -16.029 14.121 1.00 88.81 105 GLU A CA 1
ATOM 856 C C . GLU A 1 105 ? 5.410 -14.758 14.885 1.00 88.81 105 GLU A C 1
ATOM 858 O O . GLU A 1 105 ? 4.773 -14.436 15.886 1.00 88.81 105 GLU A O 1
ATOM 863 N N . SER A 1 106 ? 6.354 -13.970 14.357 1.00 84.94 106 SER A N 1
ATOM 864 C CA . SER A 1 106 ? 6.747 -12.682 14.945 1.00 84.94 106 SER A CA 1
ATOM 865 C C . SER A 1 106 ? 5.592 -11.675 14.995 1.00 84.94 106 SER A C 1
ATOM 867 O O . SER A 1 106 ? 5.452 -10.941 15.970 1.00 84.94 106 SER A O 1
ATOM 869 N N . PHE A 1 107 ? 4.711 -11.681 13.986 1.00 81.88 107 PHE A N 1
ATOM 870 C CA . PHE A 1 107 ? 3.502 -10.854 13.988 1.00 81.88 107 PHE A CA 1
ATOM 871 C C . PHE A 1 107 ? 2.376 -11.453 14.833 1.00 81.88 107 PHE A C 1
ATOM 873 O O . PHE A 1 107 ? 1.577 -10.706 15.391 1.00 81.88 107 PHE A O 1
ATOM 880 N N . ARG A 1 108 ? 2.289 -12.784 14.940 1.00 82.62 108 ARG A N 1
ATOM 881 C CA . ARG A 1 108 ? 1.260 -13.458 15.742 1.00 82.62 108 ARG A CA 1
ATOM 882 C C . ARG A 1 108 ? 1.405 -13.138 17.225 1.00 82.62 108 ARG A C 1
ATOM 884 O O . ARG A 1 108 ? 0.401 -12.801 17.837 1.00 82.62 108 ARG A O 1
ATOM 891 N N . ALA A 1 109 ? 2.630 -13.161 17.754 1.00 73.06 109 ALA A N 1
ATOM 892 C CA . ALA A 1 109 ? 2.903 -12.772 19.139 1.00 73.06 109 ALA A CA 1
ATOM 893 C C . ALA A 1 109 ? 2.373 -11.362 19.457 1.00 73.06 109 ALA A C 1
ATOM 895 O O . ALA A 1 109 ? 1.804 -11.138 20.516 1.00 73.06 109 ALA A O 1
ATOM 896 N N . PHE A 1 110 ? 2.487 -10.432 18.504 1.00 69.94 110 PHE A N 1
ATOM 897 C CA . PHE A 1 110 ? 1.960 -9.077 18.646 1.00 69.94 110 PHE A CA 1
ATOM 898 C C . PHE A 1 110 ? 0.417 -9.012 18.617 1.00 69.94 110 PHE A C 1
ATOM 900 O O . PHE A 1 110 ? -0.182 -8.173 19.282 1.00 69.94 110 PHE A O 1
ATOM 907 N N . VAL A 1 111 ? -0.240 -9.875 17.833 1.00 68.50 111 VAL A N 1
ATOM 908 C CA . VAL A 1 111 ? -1.710 -9.902 17.712 1.00 68.50 111 VAL A CA 1
ATOM 909 C C . VAL A 1 111 ? -2.364 -10.618 18.896 1.00 68.50 111 VAL A C 1
ATOM 911 O O . VAL A 1 111 ? -3.365 -10.128 19.407 1.00 68.50 111 VAL A O 1
ATOM 914 N N . GLU A 1 112 ? -1.817 -11.747 19.346 1.00 66.19 112 GLU A N 1
ATOM 915 C CA . GLU A 1 112 ? -2.370 -12.525 20.467 1.00 66.19 112 GLU A CA 1
ATOM 916 C C . GLU A 1 112 ? -2.242 -11.777 21.808 1.00 66.19 112 GLU A C 1
ATOM 918 O O . GLU A 1 112 ? -3.180 -11.789 22.598 1.00 66.19 112 GLU A O 1
ATOM 923 N N . ASP A 1 113 ? -1.158 -11.020 22.021 1.00 56.12 113 ASP A N 1
ATOM 924 C CA . ASP A 1 113 ? -0.972 -10.155 23.205 1.00 56.12 113 ASP A CA 1
ATOM 925 C C . ASP A 1 113 ? -1.961 -8.965 23.248 1.00 56.12 113 ASP A C 1
ATOM 927 O O . ASP A 1 113 ? -2.094 -8.282 24.258 1.00 56.12 113 ASP A O 1
ATOM 931 N N . SER A 1 114 ? -2.692 -8.715 22.152 1.00 53.16 114 SER A N 1
ATOM 932 C CA . SER A 1 114 ? -3.717 -7.663 22.070 1.00 53.16 114 SER A CA 1
ATOM 933 C C . SER A 1 114 ? -5.137 -8.123 22.429 1.00 53.16 114 SER A C 1
ATOM 935 O O . SER A 1 114 ? -6.054 -7.299 22.420 1.00 53.16 114 SER A O 1
ATOM 937 N N . GLU A 1 115 ? -5.340 -9.414 22.722 1.00 53.84 115 GLU A N 1
ATOM 938 C CA . GLU A 1 115 ? -6.645 -9.967 23.127 1.00 53.84 115 GLU A CA 1
ATOM 939 C C . GLU A 1 115 ? -6.819 -10.105 24.652 1.00 53.84 115 GLU A C 1
ATOM 941 O O . GLU A 1 115 ? -7.942 -10.338 25.100 1.00 53.84 115 GLU A O 1
ATOM 946 N N . ASP A 1 116 ? -5.762 -9.915 25.453 1.00 49.53 116 ASP A N 1
ATOM 947 C CA . ASP A 1 116 ? -5.834 -9.947 26.922 1.00 49.53 116 ASP A CA 1
ATOM 948 C C . ASP A 1 116 ? -6.026 -8.520 27.475 1.00 49.53 116 ASP A C 1
ATOM 950 O O . ASP A 1 116 ? -5.089 -7.737 27.644 1.00 49.53 116 ASP A O 1
ATOM 954 N N . GLU A 1 117 ? -7.288 -8.140 27.682 1.00 54.81 117 GLU A N 1
ATOM 955 C CA . GLU A 1 117 ? -7.727 -6.770 27.982 1.00 54.81 117 GLU A CA 1
ATOM 956 C C . GLU A 1 117 ? -7.472 -6.307 29.438 1.00 54.81 117 GLU A C 1
ATOM 958 O O . GLU A 1 117 ? -8.212 -5.468 29.937 1.00 54.81 117 GLU A O 1
ATOM 963 N N . ASP A 1 118 ? -6.431 -6.799 30.126 1.00 47.69 118 ASP A N 1
ATOM 964 C CA . ASP A 1 118 ? -6.168 -6.455 31.542 1.00 47.69 118 ASP A CA 1
ATOM 965 C C . ASP A 1 118 ? -4.689 -6.208 31.924 1.00 47.69 118 ASP A C 1
ATOM 967 O O . ASP A 1 118 ? -4.373 -6.003 33.101 1.00 47.69 118 ASP A O 1
ATOM 971 N N . SER A 1 119 ? -3.748 -6.137 30.975 1.00 48.59 119 SER A N 1
ATOM 972 C CA . SER A 1 119 ? -2.349 -5.821 31.316 1.00 48.59 119 SER A CA 1
ATOM 973 C C . SER A 1 119 ? -2.101 -4.309 31.393 1.00 48.59 119 SER A C 1
ATOM 975 O O . SER A 1 119 ? -1.526 -3.678 30.504 1.00 48.59 119 SER A O 1
ATOM 977 N N . ALA A 1 120 ? -2.530 -3.706 32.504 1.00 51.56 120 ALA A N 1
ATOM 978 C CA . ALA A 1 120 ? -2.048 -2.406 32.969 1.00 51.56 120 ALA A CA 1
ATOM 979 C C . ALA A 1 120 ? -0.578 -2.534 33.427 1.00 51.56 120 ALA A C 1
ATOM 981 O O . ALA A 1 120 ? -0.269 -2.490 34.617 1.00 51.56 120 ALA A O 1
ATOM 982 N N . GLY A 1 121 ? 0.326 -2.747 32.470 1.00 43.06 121 GLY A N 1
ATOM 983 C CA . GLY A 1 121 ? 1.750 -2.975 32.693 1.00 43.06 121 GLY A CA 1
ATOM 984 C C . GLY A 1 121 ? 2.590 -2.227 31.666 1.00 43.06 121 GLY A C 1
ATOM 985 O O . GLY A 1 121 ? 2.559 -2.502 30.472 1.00 43.06 121 GLY A O 1
ATOM 986 N N . GLU A 1 122 ? 3.328 -1.242 32.155 1.00 50.97 122 GLU A N 1
ATOM 987 C CA . GLU A 1 122 ? 4.240 -0.365 31.433 1.00 50.97 122 GLU A CA 1
ATOM 988 C C . GLU A 1 122 ? 5.337 -1.154 30.687 1.00 50.97 122 GLU A C 1
ATOM 990 O O . GLU A 1 122 ? 6.346 -1.538 31.267 1.00 50.97 122 GLU A O 1
ATOM 995 N N . GLY A 1 123 ? 5.140 -1.376 29.382 1.00 51.44 123 GLY A N 1
ATOM 996 C CA . GLY A 1 123 ? 6.197 -1.777 28.445 1.00 51.44 123 GLY A CA 1
ATOM 997 C C . GLY A 1 123 ? 5.958 -3.113 27.740 1.00 51.44 123 GLY A C 1
ATOM 998 O O . GLY A 1 123 ? 6.367 -4.155 28.236 1.00 51.44 123 GLY A O 1
ATOM 999 N N . GLY A 1 124 ? 5.376 -3.084 26.534 1.00 48.16 124 GLY A N 1
ATOM 1000 C CA . GLY A 1 124 ? 5.386 -4.270 25.665 1.00 48.16 124 GLY A CA 1
ATOM 1001 C C . GLY A 1 124 ? 4.567 -4.215 24.372 1.00 48.16 124 GLY A C 1
ATOM 1002 O O . GLY A 1 124 ? 5.060 -4.668 23.347 1.00 48.16 124 GLY A O 1
ATOM 1003 N N . SER A 1 125 ? 3.370 -3.620 24.365 1.00 53.81 125 SER A N 1
ATOM 1004 C CA . SER A 1 125 ? 2.383 -3.868 23.287 1.00 53.81 125 SER A CA 1
ATOM 1005 C C . SER A 1 125 ? 1.935 -2.636 22.476 1.00 53.81 125 SER A C 1
ATOM 1007 O O . SER A 1 125 ? 1.110 -2.732 21.572 1.00 53.81 125 SER A O 1
ATOM 1009 N N . SER A 1 126 ? 2.509 -1.453 22.723 1.00 54.69 126 SER A N 1
ATOM 1010 C CA . SER A 1 126 ? 2.021 -0.169 22.169 1.00 54.69 126 SER A CA 1
ATOM 1011 C C . SER A 1 126 ? 2.489 0.176 20.735 1.00 54.69 126 SER A C 1
ATOM 1013 O O . SER A 1 126 ? 2.321 1.307 20.282 1.00 54.69 126 SER A O 1
ATOM 1015 N N . LEU A 1 127 ? 3.106 -0.749 19.987 1.00 66.19 127 LEU A N 1
ATOM 1016 C CA . LEU A 1 127 ? 3.619 -0.434 18.639 1.00 66.19 127 LEU A CA 1
ATOM 1017 C C . LEU A 1 127 ? 2.511 -0.272 17.584 1.00 66.19 127 LEU A C 1
ATOM 1019 O O . LEU A 1 127 ? 2.680 0.503 16.643 1.00 66.19 127 LEU A O 1
ATOM 1023 N N . LEU A 1 128 ? 1.369 -0.952 17.735 1.00 66.25 128 LEU A N 1
ATOM 1024 C CA . LEU A 1 128 ? 0.203 -0.774 16.862 1.00 66.25 128 LEU A CA 1
ATOM 1025 C C . LEU A 1 128 ? -1.076 -0.751 17.705 1.00 66.25 128 LEU A C 1
ATOM 1027 O O . LEU A 1 128 ? -1.450 -1.737 18.328 1.00 66.25 128 LEU A O 1
ATOM 1031 N N . GLN A 1 129 ? -1.782 0.377 17.693 1.00 67.38 129 GLN A N 1
ATOM 1032 C CA . GLN A 1 129 ? -3.068 0.514 18.374 1.00 67.38 129 GLN A CA 1
ATOM 1033 C C . GLN A 1 129 ? -4.208 0.168 17.409 1.00 67.38 129 GLN A C 1
ATOM 1035 O O . GLN A 1 129 ? -4.324 0.758 16.329 1.00 67.38 129 GLN A O 1
ATOM 1040 N N . LYS A 1 130 ? -5.087 -0.766 17.793 1.00 70.81 130 LYS A N 1
ATOM 1041 C CA . LYS A 1 130 ? -6.299 -1.067 17.020 1.00 70.81 130 LYS A CA 1
ATOM 1042 C C . LYS A 1 130 ? -7.207 0.162 17.023 1.00 70.81 130 LYS A C 1
ATOM 1044 O O . LYS A 1 130 ? -7.734 0.562 18.058 1.00 70.81 130 LYS A O 1
ATOM 1049 N N . ARG A 1 131 ? -7.421 0.770 15.853 1.00 78.12 131 ARG A N 1
ATOM 1050 C CA . ARG A 1 131 ? -8.352 1.897 15.730 1.00 78.12 131 ARG A CA 1
ATOM 1051 C C . ARG A 1 131 ? -9.787 1.392 15.891 1.00 78.12 131 ARG A C 1
ATOM 1053 O O . ARG A 1 131 ? -10.268 0.613 15.068 1.00 78.12 131 ARG A O 1
ATOM 1060 N N . ALA A 1 132 ? -10.475 1.849 16.935 1.00 79.25 132 ALA A N 1
ATOM 1061 C CA . ALA A 1 132 ? -11.903 1.613 17.105 1.00 79.25 132 ALA A CA 1
ATOM 1062 C C . ALA A 1 132 ? -12.671 2.384 16.020 1.00 79.25 132 ALA A C 1
ATOM 1064 O O . ALA A 1 132 ? -12.805 3.607 16.083 1.00 79.25 132 ALA A O 1
ATOM 1065 N N . LYS A 1 133 ? -13.131 1.670 14.987 1.00 88.81 133 LYS A N 1
ATOM 1066 C CA . LYS A 1 133 ? -13.925 2.257 13.901 1.00 88.81 133 LYS A CA 1
ATOM 1067 C C . LYS A 1 133 ? -15.270 2.729 14.442 1.00 88.81 133 LYS A C 1
ATOM 1069 O O . LYS A 1 133 ? -15.948 1.999 15.168 1.00 88.81 133 LYS A O 1
ATOM 1074 N N . THR A 1 134 ? -15.680 3.935 14.064 1.00 88.88 134 THR A N 1
ATOM 1075 C CA . THR A 1 134 ? -17.022 4.431 14.401 1.00 88.88 134 THR A CA 1
ATOM 1076 C C . THR A 1 134 ? -18.086 3.699 13.576 1.00 88.88 134 THR A C 1
ATOM 1078 O O . THR A 1 134 ? -17.811 3.184 12.491 1.00 88.88 134 THR A O 1
ATOM 1081 N N . ARG A 1 135 ? -19.339 3.671 14.057 1.00 87.50 135 ARG A N 1
ATOM 1082 C CA . ARG A 1 135 ? -20.462 3.047 13.326 1.00 87.50 135 ARG A CA 1
ATOM 1083 C C . ARG A 1 135 ? -20.640 3.630 11.917 1.00 87.50 135 ARG A C 1
ATOM 1085 O O . ARG A 1 135 ? -21.024 2.904 11.008 1.00 87.50 135 ARG A O 1
ATOM 1092 N N . GLN A 1 136 ? -20.357 4.922 11.749 1.00 90.44 136 GLN A N 1
ATOM 1093 C CA . GLN A 1 136 ? -20.443 5.611 10.464 1.00 90.44 136 GLN A CA 1
ATOM 1094 C C . GLN A 1 136 ? -19.355 5.147 9.487 1.00 90.44 136 GLN A C 1
ATOM 1096 O O . GLN A 1 136 ? -19.667 4.847 8.341 1.00 90.44 136 GLN A O 1
ATOM 1101 N N . GLU A 1 137 ? -18.106 5.045 9.945 1.00 89.44 137 GLU A N 1
ATOM 1102 C CA . GLU A 1 137 ? -16.967 4.597 9.130 1.00 89.44 137 GLU A CA 1
ATOM 1103 C C . GLU A 1 137 ? -17.173 3.146 8.666 1.00 89.44 137 GLU A C 1
ATOM 1105 O O . GLU A 1 137 ? -17.021 2.841 7.489 1.00 89.44 137 GLU A O 1
ATOM 1110 N N . LYS A 1 138 ? -17.662 2.272 9.556 1.00 90.62 138 LYS A N 1
ATOM 1111 C CA . LYS A 1 138 ? -18.013 0.888 9.204 1.00 90.62 138 LYS A CA 1
ATOM 1112 C C . LYS A 1 138 ? -19.118 0.808 8.144 1.00 90.62 138 LYS A C 1
ATOM 1114 O O . LYS A 1 138 ? -19.021 0.005 7.227 1.00 90.62 138 LYS A O 1
ATOM 1119 N N . ALA A 1 139 ? -20.154 1.642 8.251 1.00 92.56 139 ALA A N 1
ATOM 1120 C CA . ALA A 1 139 ? -21.238 1.661 7.271 1.00 92.56 139 ALA A CA 1
ATOM 1121 C C . ALA A 1 139 ? -20.772 2.154 5.889 1.00 92.56 139 ALA A C 1
ATOM 1123 O O . ALA A 1 139 ? -21.244 1.650 4.874 1.00 92.56 139 ALA A O 1
ATOM 1124 N N . GLN A 1 140 ? -19.842 3.116 5.846 1.00 91.81 140 GLN A N 1
ATOM 1125 C CA . GLN A 1 140 ? -19.216 3.561 4.597 1.00 91.81 140 GLN A CA 1
ATOM 1126 C C . GLN A 1 140 ? -18.373 2.447 3.979 1.00 91.81 140 GLN A C 1
ATOM 1128 O O . GLN A 1 140 ? -18.560 2.122 2.814 1.00 91.81 140 GLN A O 1
ATOM 1133 N N . GLU A 1 141 ? -17.525 1.793 4.774 1.00 88.75 141 GLU A N 1
ATOM 1134 C CA . GLU A 1 141 ? -16.730 0.657 4.304 1.00 88.75 141 GLU A CA 1
ATOM 1135 C C . GLU A 1 141 ? -17.605 -0.496 3.792 1.00 88.75 141 GLU A C 1
ATOM 1137 O O . GLU A 1 141 ? -17.271 -1.114 2.788 1.00 88.75 141 GLU A O 1
ATOM 1142 N N . GLU A 1 142 ? -18.730 -0.791 4.451 1.00 91.62 142 GLU A N 1
ATOM 1143 C CA . GLU A 1 142 ? -19.685 -1.805 3.992 1.00 91.62 142 GLU A CA 1
ATOM 1144 C C . GLU A 1 142 ? -20.353 -1.402 2.671 1.00 91.62 142 GLU A C 1
ATOM 1146 O O . GLU A 1 142 ? -20.504 -2.245 1.788 1.00 91.62 142 GLU A O 1
ATOM 1151 N N . ALA A 1 143 ? -20.712 -0.127 2.498 1.00 91.88 143 ALA A N 1
ATOM 1152 C CA . ALA A 1 143 ? -21.251 0.379 1.237 1.00 91.88 143 ALA A CA 1
ATOM 1153 C C . ALA A 1 143 ? -20.220 0.270 0.103 1.00 91.88 143 ALA A C 1
ATOM 1155 O O . ALA A 1 143 ? -20.530 -0.294 -0.948 1.00 91.88 143 ALA A O 1
ATOM 1156 N N . ASP A 1 144 ? -18.985 0.704 0.353 1.00 89.44 144 ASP A N 1
ATOM 1157 C CA . ASP A 1 144 ? -17.867 0.613 -0.588 1.00 89.44 144 ASP A CA 1
ATOM 1158 C C . ASP A 1 144 ? -17.518 -0.848 -0.912 1.00 89.44 144 ASP A C 1
ATOM 1160 O O . ASP A 1 144 ? -17.173 -1.191 -2.044 1.00 89.44 144 ASP A O 1
ATOM 1164 N N . TYR A 1 145 ? -17.610 -1.741 0.077 1.00 86.38 145 TYR A N 1
ATOM 1165 C CA . TYR A 1 145 ? -17.393 -3.174 -0.099 1.00 86.38 145 TYR A CA 1
ATOM 1166 C C . TYR A 1 145 ? -18.491 -3.803 -0.958 1.00 86.38 145 TYR A C 1
ATOM 1168 O O . TYR A 1 145 ? -18.191 -4.589 -1.854 1.00 86.38 145 TYR A O 1
ATOM 1176 N N . ILE A 1 146 ? -19.752 -3.424 -0.743 1.00 91.25 146 ILE A N 1
ATOM 1177 C CA . ILE A 1 146 ? -20.881 -3.848 -1.579 1.00 91.25 146 ILE A CA 1
ATOM 1178 C C . ILE A 1 146 ? -20.717 -3.319 -3.010 1.00 91.25 146 ILE A C 1
ATOM 1180 O O . ILE A 1 146 ? -20.967 -4.054 -3.961 1.00 91.25 146 ILE A O 1
ATOM 1184 N N . GLU A 1 147 ? -20.289 -2.071 -3.188 1.00 86.12 147 GLU A N 1
ATOM 1185 C CA . GLU A 1 147 ? -19.998 -1.487 -4.503 1.00 86.12 147 GLU A CA 1
ATOM 1186 C C . GLU A 1 147 ? -18.847 -2.215 -5.210 1.00 86.12 147 GLU A C 1
ATOM 1188 O O . GLU A 1 147 ? -18.940 -2.562 -6.390 1.00 86.12 147 GLU A O 1
ATOM 1193 N N . TRP A 1 148 ? -17.789 -2.534 -4.464 1.00 85.06 148 TRP A N 1
ATOM 1194 C CA . TRP A 1 148 ? -16.677 -3.334 -4.958 1.00 85.06 148 TRP A CA 1
ATOM 1195 C C . TRP A 1 148 ? -17.109 -4.747 -5.361 1.00 85.06 148 TRP A C 1
ATOM 1197 O O . TRP A 1 148 ? -16.741 -5.199 -6.444 1.00 85.06 148 TRP A O 1
ATOM 1207 N N . LEU A 1 149 ? -17.924 -5.421 -4.542 1.00 80.06 149 LEU A N 1
ATOM 1208 C CA . LEU A 1 149 ? -18.477 -6.744 -4.848 1.00 80.06 149 LEU A CA 1
ATOM 1209 C C . LEU A 1 149 ? -19.389 -6.730 -6.075 1.00 80.06 149 LEU A C 1
ATOM 1211 O O . LEU A 1 149 ? -19.417 -7.697 -6.831 1.00 80.06 149 LEU A O 1
ATOM 1215 N N . LYS A 1 150 ? -20.114 -5.632 -6.304 1.00 84.69 150 LYS A N 1
ATOM 1216 C CA . LYS A 1 150 ? -20.913 -5.437 -7.521 1.00 84.69 150 LYS A CA 1
ATOM 1217 C C . LYS A 1 150 ? -20.051 -5.283 -8.779 1.00 84.69 150 LYS A C 1
ATOM 1219 O O . LYS A 1 150 ? -20.607 -5.209 -9.870 1.00 84.69 150 LYS A O 1
ATOM 1224 N N . GLY A 1 151 ? -18.723 -5.192 -8.645 1.00 69.25 151 GLY A N 1
ATOM 1225 C CA . GLY A 1 151 ? -17.817 -4.913 -9.759 1.00 69.25 151 GLY A CA 1
ATOM 1226 C C . GLY A 1 151 ? -18.016 -3.513 -10.343 1.00 69.25 151 GLY A C 1
ATOM 1227 O O . GLY A 1 151 ? -17.492 -3.217 -11.410 1.00 69.25 151 GLY A O 1
ATOM 1228 N N . GLN A 1 152 ? -18.761 -2.649 -9.641 1.00 60.66 152 GLN A N 1
ATOM 1229 C CA . GLN A 1 152 ? -19.057 -1.276 -10.039 1.00 60.66 152 GLN A CA 1
ATOM 1230 C C . GLN A 1 152 ? -18.012 -0.291 -9.530 1.00 60.66 152 GLN A C 1
ATOM 1232 O O . GLN A 1 152 ? -18.285 0.902 -9.555 1.00 60.66 152 GLN A O 1
ATOM 1237 N N . LYS A 1 153 ? -16.824 -0.750 -9.095 1.00 57.69 153 LYS A N 1
ATOM 1238 C CA . LYS A 1 153 ? -15.712 0.181 -8.898 1.00 57.69 153 LYS A CA 1
ATOM 1239 C C . LYS A 1 153 ? -15.475 0.858 -10.232 1.00 57.69 153 LYS A C 1
ATOM 1241 O O . LYS A 1 153 ? -14.907 0.261 -11.146 1.00 57.69 153 LYS A O 1
ATOM 1246 N N . GLU A 1 154 ? -15.985 2.082 -10.278 1.00 59.00 154 GLU A N 1
ATOM 1247 C CA . GLU A 1 154 ? -15.734 3.148 -11.215 1.00 59.00 154 GLU A CA 1
ATOM 1248 C C . GLU A 1 154 ? -14.413 2.858 -11.910 1.00 59.00 154 GLU A C 1
ATOM 1250 O O . GLU A 1 154 ? -13.388 2.653 -11.243 1.00 59.00 154 GLU A O 1
ATOM 1255 N N . ILE A 1 155 ? -14.428 2.811 -13.238 1.00 57.84 155 ILE A N 1
ATOM 1256 C CA . ILE A 1 155 ? -13.209 2.908 -14.025 1.00 57.84 155 ILE A CA 1
ATOM 1257 C C . ILE A 1 155 ? -12.624 4.269 -13.638 1.00 57.84 155 ILE A C 1
ATOM 1259 O O . ILE A 1 155 ? -12.981 5.309 -14.177 1.00 57.84 155 ILE A O 1
ATOM 1263 N N . ARG A 1 156 ? -11.826 4.263 -12.565 1.00 59.81 156 ARG A N 1
ATOM 1264 C CA . ARG A 1 156 ? -11.544 5.426 -11.710 1.00 59.81 156 ARG A CA 1
ATOM 1265 C C . ARG A 1 156 ? -10.712 6.470 -12.445 1.00 59.81 156 ARG A C 1
ATOM 1267 O O . ARG A 1 156 ? -10.465 7.552 -11.923 1.00 59.81 156 ARG A O 1
ATOM 1274 N N . ASN A 1 157 ? -10.264 6.111 -13.643 1.00 62.56 157 ASN A N 1
ATOM 1275 C CA . ASN A 1 157 ? -9.536 6.948 -14.551 1.00 62.56 157 ASN A CA 1
ATOM 1276 C C . ASN A 1 157 ? -10.323 7.069 -15.873 1.00 62.56 157 ASN A C 1
ATOM 1278 O O . ASN A 1 157 ? -10.539 6.059 -16.545 1.00 62.56 157 ASN A O 1
ATOM 1282 N N . PRO A 1 158 ? -10.728 8.281 -16.293 1.00 72.00 158 PRO A N 1
ATOM 1283 C CA . PRO A 1 158 ? -11.322 8.481 -17.614 1.00 72.00 158 PRO A CA 1
ATOM 1284 C C . PRO A 1 158 ? -10.403 8.009 -18.751 1.00 72.00 158 PRO A C 1
ATOM 1286 O O . PRO A 1 158 ? -10.891 7.719 -19.839 1.00 72.00 158 PRO A O 1
ATOM 1289 N N . ASP A 1 159 ? -9.093 7.905 -18.522 1.00 73.94 159 ASP A N 1
ATOM 1290 C CA . ASP A 1 159 ? -8.151 7.407 -19.521 1.00 73.94 159 ASP A CA 1
ATOM 1291 C C . ASP A 1 159 ? -8.253 5.890 -19.724 1.00 73.94 159 ASP A C 1
ATOM 1293 O O . ASP A 1 159 ? -8.256 5.444 -20.868 1.00 73.94 159 ASP A O 1
ATOM 1297 N N . SER A 1 160 ? -8.478 5.092 -18.671 1.00 73.31 160 SER A N 1
ATOM 1298 C CA . SER A 1 160 ? -8.713 3.651 -18.850 1.00 73.31 160 SER A CA 1
ATOM 1299 C C . SER A 1 160 ? -10.074 3.361 -19.486 1.00 73.31 160 SER A C 1
ATOM 1301 O O . SER A 1 160 ? -10.219 2.382 -20.212 1.00 73.31 160 SER A O 1
ATOM 1303 N N . LEU A 1 161 ? -11.061 4.244 -19.299 1.00 74.19 161 LEU A N 1
ATOM 1304 C CA . LEU A 1 161 ? -12.304 4.226 -20.077 1.00 74.19 161 LEU A CA 1
ATOM 1305 C C . LEU A 1 161 ? -12.030 4.418 -21.574 1.00 74.19 161 LEU A C 1
ATOM 1307 O O . LEU A 1 161 ? -12.552 3.651 -22.377 1.00 74.19 161 LEU A O 1
ATOM 1311 N N . LYS A 1 162 ? -11.196 5.397 -21.951 1.00 80.19 162 LYS A N 1
ATOM 1312 C CA . LYS A 1 162 ? -10.835 5.648 -23.359 1.00 80.19 162 LYS A CA 1
ATOM 1313 C C . LYS A 1 162 ? -10.094 4.459 -23.976 1.00 80.19 162 LYS A C 1
ATOM 1315 O O . LYS A 1 162 ? -10.448 4.009 -25.063 1.00 80.19 162 LYS A O 1
ATOM 1320 N N . GLU A 1 163 ? -9.118 3.900 -23.267 1.00 79.19 163 GLU A N 1
ATOM 1321 C CA . GLU A 1 163 ? -8.383 2.710 -23.719 1.00 79.19 163 GLU A CA 1
ATOM 1322 C C . GLU A 1 163 ? -9.322 1.517 -23.958 1.00 79.19 163 GLU A C 1
ATOM 1324 O O . GLU A 1 163 ? -9.259 0.871 -25.006 1.00 79.19 163 GLU A O 1
ATOM 1329 N N . LEU A 1 164 ? -10.262 1.277 -23.035 1.00 81.62 164 LEU A N 1
ATOM 1330 C CA . LEU A 1 164 ? -11.275 0.233 -23.187 1.00 81.62 164 LEU A CA 1
ATOM 1331 C C . LEU A 1 164 ? -12.246 0.516 -24.339 1.00 81.62 164 LEU A C 1
ATOM 1333 O O . LEU A 1 164 ? -12.688 -0.429 -24.991 1.00 81.62 164 LEU A O 1
ATOM 1337 N N . THR A 1 165 ? -12.578 1.781 -24.622 1.00 82.94 165 THR A N 1
ATOM 1338 C CA . THR A 1 165 ? -13.428 2.116 -25.776 1.00 82.94 165 THR A CA 1
ATOM 1339 C C . THR A 1 165 ? -12.750 1.805 -27.102 1.00 82.94 165 THR A C 1
ATOM 1341 O O . THR A 1 165 ? -13.374 1.156 -27.934 1.00 82.94 165 THR A O 1
ATOM 1344 N N . HIS A 1 166 ? -11.473 2.157 -27.273 1.00 86.56 166 HIS A N 1
ATOM 1345 C CA . HIS A 1 166 ? -10.736 1.857 -28.505 1.00 86.56 166 HIS A CA 1
ATOM 1346 C C . HIS A 1 166 ? -10.609 0.351 -28.738 1.00 86.56 166 HIS A C 1
ATOM 1348 O O . HIS A 1 166 ? -10.836 -0.135 -29.843 1.00 86.56 166 HIS A O 1
ATOM 1354 N N . LEU A 1 167 ? -10.309 -0.404 -27.679 1.00 84.81 167 LEU A N 1
ATOM 1355 C CA . LEU A 1 167 ? -10.233 -1.859 -27.761 1.00 84.81 167 LEU A CA 1
ATOM 1356 C C . LEU A 1 167 ? -11.597 -2.481 -28.090 1.00 84.81 167 LEU A 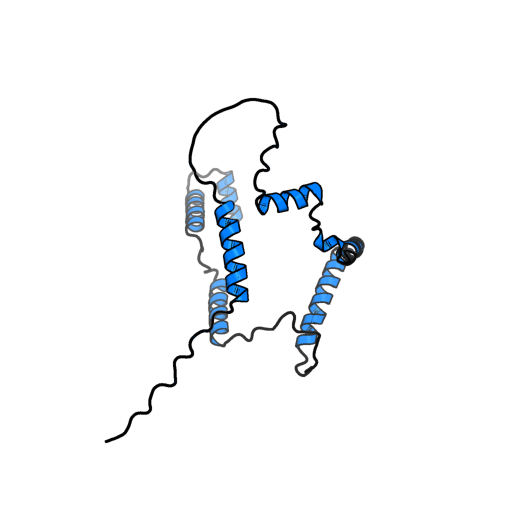C 1
ATOM 1358 O O . LEU A 1 167 ? -11.688 -3.390 -28.912 1.00 84.81 167 LEU A O 1
ATOM 1362 N N . LYS A 1 168 ? -12.667 -1.969 -27.475 1.00 84.19 168 LYS A N 1
ATOM 1363 C CA . LYS A 1 168 ? -14.036 -2.405 -27.750 1.00 84.19 168 LYS A CA 1
ATOM 1364 C C . LYS A 1 168 ? -14.445 -2.106 -29.191 1.00 84.19 168 LYS A C 1
ATOM 1366 O O . LYS A 1 168 ? -15.087 -2.949 -29.804 1.00 84.19 168 LYS A O 1
ATOM 1371 N N . GLU A 1 169 ? -14.115 -0.937 -29.725 1.00 88.69 169 GLU A N 1
ATOM 1372 C CA . GLU A 1 169 ? -14.388 -0.584 -31.123 1.00 88.69 169 GLU A CA 1
ATOM 1373 C C . GLU A 1 169 ? -13.649 -1.528 -32.075 1.00 88.69 169 GLU A C 1
ATOM 1375 O O . GLU A 1 169 ? -14.285 -2.109 -32.949 1.00 88.69 169 GLU A O 1
ATOM 1380 N N . TYR A 1 170 ? -12.360 -1.781 -31.823 1.00 87.00 170 TYR A N 1
ATOM 1381 C CA . TYR A 1 170 ? -11.548 -2.701 -32.621 1.00 87.00 170 TYR A CA 1
ATOM 1382 C C . TYR A 1 170 ? -12.115 -4.126 -32.644 1.00 87.00 170 TYR A C 1
ATOM 1384 O O . TYR A 1 170 ? -12.287 -4.716 -33.701 1.00 87.00 170 TYR A O 1
ATOM 1392 N N . TRP A 1 171 ? -12.483 -4.679 -31.485 1.00 85.62 171 TRP A N 1
ATOM 1393 C CA . TRP A 1 171 ? -12.982 -6.059 -31.379 1.00 85.62 171 TRP A CA 1
ATOM 1394 C C . TRP A 1 171 ? -14.380 -6.267 -31.987 1.00 85.62 171 TRP A C 1
ATOM 1396 O O . TRP A 1 171 ? -14.784 -7.407 -32.251 1.00 85.62 171 TRP A O 1
ATOM 1406 N N . ASN A 1 172 ? -15.120 -5.176 -32.200 1.00 83.12 172 ASN A N 1
ATOM 1407 C CA . ASN A 1 172 ? -16.435 -5.177 -32.841 1.00 83.12 172 ASN A CA 1
ATOM 1408 C C . ASN A 1 172 ? -16.376 -4.855 -34.343 1.00 83.12 172 ASN A C 1
ATOM 1410 O O . ASN A 1 172 ? -17.423 -4.878 -34.992 1.00 83.12 172 ASN A O 1
ATOM 1414 N N . ASP A 1 173 ? -15.194 -4.569 -34.894 1.00 84.25 173 ASP A N 1
ATOM 1415 C CA . ASP A 1 173 ? -15.023 -4.312 -36.320 1.00 84.25 173 ASP A CA 1
ATOM 1416 C C . ASP A 1 173 ? -15.221 -5.616 -37.130 1.00 84.25 173 ASP A C 1
ATOM 1418 O O . ASP A 1 173 ? -14.614 -6.647 -36.809 1.00 84.25 173 ASP A O 1
ATOM 1422 N N . PRO A 1 174 ? -16.098 -5.639 -38.154 1.00 79.88 174 PRO A N 1
ATOM 1423 C CA . PRO A 1 174 ? -16.266 -6.802 -39.024 1.00 79.88 174 PRO A CA 1
ATOM 1424 C C . PRO A 1 174 ? -15.043 -7.124 -39.899 1.00 79.88 174 PRO A C 1
ATOM 1426 O O . PRO A 1 174 ? -15.004 -8.226 -40.448 1.00 79.88 174 PRO A O 1
ATOM 1429 N N . GLU A 1 175 ? -14.066 -6.220 -40.035 1.00 85.62 175 GLU A N 1
ATOM 1430 C CA . GLU A 1 175 ? -12.870 -6.408 -40.879 1.00 85.62 175 GLU A CA 1
ATOM 1431 C C . GLU A 1 175 ? -11.647 -7.002 -40.142 1.00 85.62 175 GLU A C 1
ATOM 1433 O O . GLU A 1 175 ? -10.542 -7.004 -40.683 1.00 85.62 175 GLU A O 1
ATOM 1438 N N . LEU A 1 176 ? -11.824 -7.542 -38.929 1.00 85.06 176 LEU A N 1
ATOM 1439 C CA . LEU A 1 176 ? -10.753 -8.203 -38.165 1.00 85.06 176 LEU A CA 1
ATOM 1440 C C . LEU A 1 176 ? -10.152 -9.410 -38.900 1.00 85.06 176 LEU A C 1
ATOM 1442 O O . LEU A 1 176 ? -10.869 -10.216 -39.507 1.00 85.06 176 LEU A O 1
ATOM 1446 N N . ASP A 1 177 ? -8.840 -9.594 -38.743 1.00 90.06 177 ASP A N 1
ATOM 1447 C CA . ASP A 1 177 ? -8.133 -10.746 -39.300 1.00 90.06 177 ASP A CA 1
ATOM 1448 C C . ASP A 1 177 ? -8.617 -12.070 -38.677 1.00 90.06 177 ASP A C 1
ATOM 1450 O O . ASP A 1 177 ? -9.133 -12.118 -37.555 1.00 90.06 177 ASP A O 1
ATOM 1454 N N . GLU A 1 178 ? -8.443 -13.183 -39.392 1.00 89.12 178 GLU A N 1
ATOM 1455 C CA . GLU A 1 178 ? -8.891 -14.505 -38.939 1.00 89.12 178 GLU A CA 1
ATOM 1456 C C . GLU A 1 178 ? -8.290 -14.895 -37.581 1.00 89.12 178 GLU A C 1
ATOM 1458 O O . GLU A 1 178 ? -8.993 -15.466 -36.740 1.00 89.12 178 GLU A O 1
ATOM 1463 N N . GLY A 1 179 ? -7.022 -14.539 -37.337 1.00 89.31 179 GLY A N 1
ATOM 1464 C CA . GLY A 1 179 ? -6.357 -14.779 -36.056 1.00 89.31 179 GLY A CA 1
ATOM 1465 C C . GLY A 1 179 ? -6.932 -13.942 -34.910 1.00 89.31 179 GLY A C 1
ATOM 1466 O O . GLY A 1 179 ? -7.065 -14.430 -33.788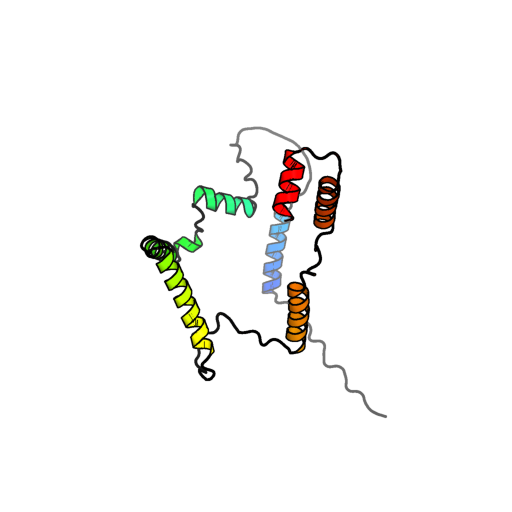 1.00 89.31 179 GLY A O 1
ATOM 1467 N N . GLU A 1 180 ? -7.332 -12.704 -35.183 1.00 87.94 180 GLU A N 1
ATOM 1468 C CA . GLU A 1 180 ? -7.893 -11.798 -34.175 1.00 87.94 180 GLU A CA 1
ATOM 1469 C C . GLU A 1 180 ? -9.345 -12.131 -33.853 1.00 87.94 180 GLU A C 1
ATOM 1471 O O . GLU A 1 180 ? -9.742 -12.125 -32.688 1.00 87.94 180 GLU A O 1
ATOM 1476 N N . ARG A 1 181 ? -10.125 -12.515 -34.869 1.00 87.69 181 ARG A N 1
ATOM 1477 C CA . ARG A 1 181 ? -11.465 -13.078 -34.683 1.00 87.69 181 ARG A CA 1
ATOM 1478 C C . ARG A 1 181 ? -11.422 -14.343 -33.835 1.00 87.69 181 ARG A C 1
ATOM 1480 O O . ARG A 1 181 ? -12.241 -14.496 -32.934 1.00 87.69 181 ARG A O 1
ATOM 1487 N N . PHE A 1 182 ? -10.457 -15.227 -34.096 1.00 91.19 182 PHE A N 1
ATOM 1488 C CA . PHE A 1 182 ? -10.252 -16.418 -33.279 1.00 91.19 182 PHE A CA 1
ATOM 1489 C C . PHE A 1 182 ? -9.913 -16.058 -31.828 1.00 91.19 182 PHE A C 1
ATOM 1491 O O . PHE A 1 182 ? -10.527 -16.598 -30.914 1.00 91.19 182 PHE A O 1
ATOM 1498 N N . LEU A 1 183 ? -8.981 -15.125 -31.600 1.00 90.94 183 LEU A N 1
ATOM 1499 C CA . LEU A 1 183 ? -8.631 -14.668 -30.249 1.00 90.94 183 LEU A CA 1
ATOM 1500 C C . LEU A 1 183 ? -9.827 -14.046 -29.521 1.00 90.94 183 LEU A C 1
ATOM 1502 O O . LEU A 1 183 ? -10.035 -14.333 -28.341 1.00 90.94 183 LEU A O 1
ATOM 1506 N N . ARG A 1 184 ? -10.631 -13.241 -30.223 1.00 87.94 184 ARG A N 1
ATOM 1507 C CA . ARG A 1 184 ? -11.868 -12.671 -29.688 1.00 87.94 184 ARG A CA 1
ATOM 1508 C C . ARG A 1 184 ? -12.815 -13.760 -29.215 1.00 87.94 184 ARG A C 1
ATOM 1510 O O . ARG A 1 184 ? -13.250 -13.742 -28.067 1.00 87.94 184 ARG A O 1
ATOM 1517 N N . ASP A 1 185 ? -13.115 -14.703 -30.099 1.00 90.00 185 ASP A N 1
ATOM 1518 C CA . ASP A 1 185 ? -14.071 -15.766 -29.819 1.00 90.00 185 ASP A CA 1
ATOM 1519 C C . ASP A 1 185 ? -13.523 -16.755 -28.766 1.00 90.00 185 ASP A C 1
ATOM 1521 O O . ASP A 1 185 ? -14.305 -17.351 -28.034 1.00 90.00 185 ASP A O 1
ATOM 1525 N N . TYR A 1 186 ? -12.198 -16.906 -28.639 1.00 91.88 186 TYR A N 1
ATOM 1526 C CA . TYR A 1 186 ? -11.549 -17.732 -27.612 1.00 91.88 186 TYR A CA 1
ATOM 1527 C C . TYR A 1 186 ? -11.590 -17.103 -26.213 1.00 91.88 186 TYR A C 1
ATOM 1529 O O . TYR A 1 186 ? -11.703 -17.816 -25.223 1.00 91.88 186 TYR A O 1
ATOM 1537 N N . ILE A 1 187 ? -11.472 -15.776 -26.115 1.00 86.69 187 ILE A N 1
ATOM 1538 C CA . ILE A 1 187 ? -11.483 -15.061 -24.829 1.00 86.69 187 ILE A CA 1
ATOM 1539 C C . ILE A 1 187 ? -12.919 -14.815 -24.329 1.00 86.69 187 ILE A C 1
ATOM 1541 O O . ILE A 1 187 ? -13.126 -14.687 -23.123 1.00 86.69 187 ILE A O 1
ATOM 1545 N N . LEU A 1 188 ? -13.902 -14.726 -25.236 1.00 81.31 188 LEU A N 1
ATOM 1546 C CA . LEU A 1 188 ? -15.299 -14.397 -24.915 1.00 81.31 188 LEU A CA 1
ATOM 1547 C C . LEU A 1 188 ? -16.254 -15.604 -24.809 1.00 81.31 188 LEU A C 1
ATOM 1549 O O . LEU A 1 188 ? -17.418 -15.391 -24.462 1.00 81.31 188 LEU A O 1
ATOM 1553 N N . ASN A 1 189 ? -15.796 -16.829 -25.088 1.00 69.56 189 ASN A N 1
ATOM 1554 C CA . ASN A 1 189 ? -16.546 -18.079 -24.867 1.00 69.56 189 ASN A CA 1
ATOM 1555 C C . ASN A 1 189 ? -16.012 -18.845 -23.654 1.00 69.56 189 ASN A C 1
ATOM 1557 O O . ASN A 1 189 ? -16.832 -19.538 -23.010 1.00 69.56 189 ASN A O 1
#